Protein AF-A0A523D9T9-F1 (afdb_monomer_lite)

Structure (mmCIF, N/CA/C/O backbone):
data_AF-A0A523D9T9-F1
#
_entry.id   AF-A0A523D9T9-F1
#
loop_
_atom_site.group_PDB
_atom_site.id
_atom_site.type_symbol
_atom_site.label_atom_id
_atom_site.label_alt_id
_atom_site.label_comp_id
_atom_site.label_asym_id
_atom_site.label_entity_id
_atom_site.label_seq_id
_atom_site.pdbx_PDB_ins_code
_atom_site.Cartn_x
_atom_site.Cartn_y
_atom_site.Cartn_z
_atom_site.occupancy
_atom_site.B_iso_or_equiv
_atom_site.auth_seq_id
_atom_site.auth_comp_id
_atom_site.auth_asym_id
_atom_site.auth_atom_id
_atom_site.pdbx_PDB_model_num
ATOM 1 N N . MET A 1 1 ? -9.812 3.035 17.561 1.00 81.12 1 MET A N 1
ATOM 2 C CA . MET A 1 1 ? -9.372 3.618 16.281 1.00 81.12 1 MET A CA 1
ATOM 3 C C . MET A 1 1 ? -10.204 3.108 15.106 1.00 81.12 1 MET A C 1
ATOM 5 O O . MET A 1 1 ? -11.029 3.858 14.642 1.00 81.12 1 MET A O 1
ATOM 9 N N . LEU A 1 2 ? -10.137 1.841 14.673 1.00 86.38 2 LEU A N 1
ATOM 10 C CA . LEU A 1 2 ? -10.954 1.393 13.517 1.00 86.38 2 LEU A CA 1
ATOM 11 C C . LEU A 1 2 ? -12.471 1.586 13.688 1.00 86.38 2 LEU A C 1
ATOM 13 O O . LEU A 1 2 ? -13.179 1.819 12.720 1.00 86.38 2 LEU A O 1
ATOM 17 N N . ARG A 1 3 ? -12.978 1.531 14.923 1.00 83.94 3 ARG A N 1
ATOM 18 C CA . ARG A 1 3 ? -14.398 1.766 15.223 1.00 83.94 3 ARG A CA 1
ATOM 19 C C . ARG A 1 3 ? -14.848 3.230 15.094 1.00 83.94 3 ARG A C 1
ATOM 21 O O . ARG A 1 3 ? -16.048 3.445 15.108 1.00 83.94 3 ARG A O 1
ATOM 28 N N . SER A 1 4 ? -13.935 4.204 15.002 1.00 86.69 4 SER A N 1
ATOM 29 C CA . SER A 1 4 ? -14.295 5.616 14.771 1.00 86.69 4 SER A CA 1
ATOM 30 C C . SER A 1 4 ? -14.449 5.966 13.288 1.00 86.69 4 SER A C 1
ATOM 32 O O . SER A 1 4 ? -14.794 7.098 12.977 1.00 86.69 4 SER A O 1
ATOM 34 N N . LEU A 1 5 ? -14.194 5.017 12.381 1.00 90.56 5 LEU A N 1
ATOM 35 C CA . LEU A 1 5 ? -14.394 5.198 10.944 1.00 90.56 5 LEU A CA 1
ATOM 36 C C . LEU A 1 5 ? -15.847 4.953 10.527 1.00 90.56 5 LEU A C 1
ATOM 38 O O . LEU A 1 5 ? -16.597 4.256 11.208 1.00 90.56 5 LEU A O 1
ATOM 42 N N . GLU A 1 6 ? -16.200 5.478 9.358 1.00 89.19 6 GLU A N 1
ATOM 43 C CA . GLU A 1 6 ? -17.511 5.294 8.739 1.00 89.19 6 GLU A CA 1
ATOM 44 C C . GLU A 1 6 ? -17.637 3.907 8.093 1.00 89.19 6 GLU A C 1
ATOM 46 O O . GLU A 1 6 ? -16.950 3.582 7.121 1.00 89.19 6 GLU A O 1
ATOM 51 N N . TRP A 1 7 ? -18.552 3.085 8.617 1.00 91.38 7 TRP A N 1
ATOM 52 C CA . TRP A 1 7 ? -18.752 1.699 8.170 1.00 91.38 7 TRP A CA 1
ATOM 53 C C . TRP A 1 7 ? -20.068 1.447 7.439 1.00 91.38 7 TRP A C 1
ATOM 55 O O . TRP A 1 7 ? -20.183 0.418 6.774 1.00 91.38 7 TRP A O 1
ATOM 65 N N . GLY A 1 8 ? -21.030 2.376 7.483 1.00 89.00 8 GLY A N 1
ATOM 66 C CA . GLY A 1 8 ? -22.374 2.156 6.928 1.00 89.00 8 GLY A CA 1
ATOM 67 C C . GLY A 1 8 ? -22.357 1.749 5.451 1.00 89.00 8 GLY A C 1
ATOM 68 O O . GLY A 1 8 ? -23.129 0.902 5.009 1.00 89.00 8 GLY A O 1
ATOM 69 N N . GLY A 1 9 ? -21.393 2.267 4.690 1.00 87.69 9 GLY A 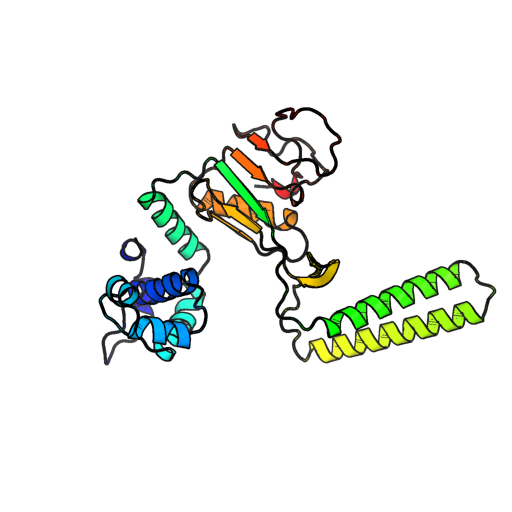N 1
ATOM 70 C CA . GLY A 1 9 ? -21.186 1.868 3.307 1.00 87.69 9 GLY A CA 1
ATOM 71 C C . GLY A 1 9 ? -20.734 0.413 3.110 1.00 87.69 9 GLY A C 1
ATOM 72 O O . GLY A 1 9 ? -21.156 -0.241 2.156 1.00 87.69 9 GLY A O 1
ATOM 73 N N . PHE A 1 10 ? -19.881 -0.098 3.998 1.00 90.62 10 PHE A N 1
ATOM 74 C CA . PHE A 1 10 ? -19.456 -1.498 3.987 1.00 90.62 10 PHE A CA 1
ATOM 75 C C . PHE A 1 10 ? -20.620 -2.403 4.397 1.00 90.62 10 PHE A C 1
ATOM 77 O O . PHE A 1 10 ? -20.904 -3.391 3.724 1.00 90.62 10 PHE A O 1
ATOM 84 N N . GLU A 1 11 ? -21.338 -2.025 5.451 1.00 89.88 11 GLU A N 1
ATOM 85 C CA . GLU A 1 11 ? -22.473 -2.785 5.977 1.00 89.88 11 GLU A CA 1
ATOM 86 C C . GLU A 1 11 ? -23.626 -2.891 4.974 1.00 89.88 11 GLU A C 1
ATOM 88 O O . GLU A 1 11 ? -24.226 -3.957 4.853 1.00 89.88 11 GLU A O 1
ATOM 93 N N . ALA A 1 12 ? -23.879 -1.843 4.183 1.00 87.81 12 ALA A N 1
ATOM 94 C CA . ALA A 1 12 ? -24.922 -1.835 3.156 1.00 87.81 12 ALA A CA 1
ATOM 95 C C . ALA A 1 12 ? -24.749 -2.917 2.073 1.00 87.81 12 ALA A C 1
ATOM 97 O O . ALA A 1 12 ? -25.717 -3.279 1.405 1.00 87.81 12 ALA A O 1
ATOM 98 N N . ARG A 1 13 ? -23.532 -3.446 1.876 1.00 84.88 13 ARG A N 1
ATOM 99 C CA . ARG A 1 13 ? -23.286 -4.530 0.910 1.00 84.88 13 ARG A CA 1
ATOM 100 C C . ARG A 1 13 ? -23.629 -5.909 1.475 1.00 84.88 13 ARG A C 1
ATOM 102 O O . ARG A 1 13 ? -23.781 -6.867 0.714 1.00 84.88 13 ARG A O 1
ATOM 109 N N . TYR A 1 14 ? -23.762 -6.039 2.792 1.00 85.44 14 TYR A N 1
ATOM 110 C CA . TYR A 1 14 ? -24.190 -7.298 3.377 1.00 85.44 14 TYR A CA 1
ATOM 111 C C . TYR A 1 14 ? -25.654 -7.559 3.044 1.00 85.44 14 TYR A C 1
ATOM 113 O O . TYR A 1 14 ? -26.546 -6.770 3.345 1.00 85.44 14 TYR A O 1
ATOM 121 N N . ARG A 1 15 ? -25.903 -8.702 2.399 1.00 71.94 15 ARG A N 1
ATOM 122 C CA . ARG A 1 15 ? -27.265 -9.164 2.136 1.00 71.94 15 ARG A CA 1
ATOM 123 C C . ARG A 1 15 ? -27.935 -9.542 3.454 1.00 71.94 15 ARG A C 1
ATOM 125 O O . ARG A 1 15 ? -27.304 -10.125 4.335 1.00 71.94 15 ARG A O 1
ATOM 132 N N . GLY A 1 16 ? -29.224 -9.241 3.563 1.00 71.81 16 GLY A N 1
ATOM 133 C CA . GLY A 1 16 ? -30.053 -9.749 4.652 1.00 71.81 16 GLY A CA 1
ATOM 134 C C . GLY A 1 16 ? -30.280 -11.262 4.544 1.00 71.81 16 GLY A C 1
ATOM 135 O O . GLY A 1 16 ? -30.282 -11.822 3.448 1.00 71.81 16 GLY A O 1
ATOM 136 N N . GLY A 1 17 ? -30.513 -11.903 5.693 1.00 70.06 17 GLY A N 1
ATOM 137 C CA . GLY A 1 17 ? -30.847 -13.327 5.808 1.00 70.06 17 GLY A CA 1
ATOM 138 C C . GLY A 1 17 ? -29.677 -14.215 6.253 1.00 70.06 17 GLY A C 1
ATOM 139 O O . GLY A 1 17 ? -28.533 -14.023 5.855 1.00 70.06 17 GLY A O 1
ATOM 140 N N . GLY A 1 18 ? -29.971 -15.214 7.091 1.00 78.75 18 GLY A N 1
ATOM 141 C CA . GLY A 1 18 ? -28.984 -16.175 7.595 1.00 78.75 18 GLY A CA 1
ATOM 142 C C . GLY A 1 18 ? -28.166 -15.682 8.797 1.00 78.75 18 GLY A C 1
ATOM 143 O O . GLY A 1 18 ? -28.651 -14.928 9.643 1.00 78.75 18 GLY A O 1
ATOM 144 N N . ARG A 1 19 ? -26.923 -16.169 8.916 1.00 76.81 19 ARG A N 1
ATOM 145 C CA . ARG A 1 19 ? -26.013 -15.829 10.023 1.00 76.81 19 ARG A CA 1
ATOM 146 C C . ARG A 1 19 ? -25.582 -14.366 9.916 1.00 76.81 19 ARG A C 1
ATOM 148 O O . ARG A 1 19 ? -25.194 -13.923 8.840 1.00 76.81 19 ARG A O 1
ATOM 155 N N . ARG A 1 20 ? -25.592 -13.647 11.046 1.00 83.25 20 ARG A N 1
ATOM 156 C CA . ARG A 1 20 ? -25.136 -12.250 11.104 1.00 83.25 20 ARG A CA 1
ATOM 157 C C . ARG A 1 20 ? -23.719 -12.119 10.518 1.00 83.25 20 ARG A C 1
ATOM 159 O O . ARG A 1 20 ? -22.848 -12.900 10.919 1.00 83.25 20 ARG A O 1
ATOM 166 N N . PRO A 1 21 ? -23.489 -11.166 9.598 1.00 87.44 21 PRO A N 1
ATOM 167 C CA . PRO A 1 21 ? -22.168 -10.930 9.032 1.00 87.44 21 PRO A CA 1
ATOM 168 C C . PRO A 1 21 ? -21.205 -10.417 10.108 1.00 87.44 21 PRO A C 1
ATOM 170 O O . PRO A 1 21 ? -21.618 -9.841 11.117 1.00 87.44 21 PRO A O 1
ATOM 173 N N . TYR A 1 22 ? -19.907 -10.631 9.895 1.00 92.12 22 TYR A N 1
ATOM 174 C CA . TYR A 1 22 ? -18.886 -10.033 10.750 1.00 92.12 22 TYR A CA 1
ATOM 175 C C . TYR A 1 22 ? -18.822 -8.525 10.525 1.00 92.12 22 TYR A C 1
ATOM 177 O O . TYR A 1 22 ? -19.005 -8.046 9.409 1.00 92.12 22 TYR A O 1
ATOM 185 N N . HIS A 1 23 ? -18.514 -7.782 11.585 1.00 92.44 23 HIS A N 1
ATOM 186 C CA . HIS A 1 23 ? -18.361 -6.339 11.481 1.00 92.44 23 HIS A CA 1
ATOM 187 C C . HIS A 1 23 ? -17.129 -5.992 10.613 1.00 92.44 23 HIS A C 1
ATOM 189 O O . HIS A 1 23 ? -16.041 -6.514 10.894 1.00 92.44 23 HIS A O 1
ATOM 195 N N . PRO A 1 24 ? -17.238 -5.079 9.626 1.00 94.00 24 PRO A N 1
ATOM 196 C CA . PRO A 1 24 ? -16.142 -4.729 8.718 1.00 94.00 24 PRO A CA 1
ATOM 197 C C . PRO A 1 24 ? -14.854 -4.298 9.432 1.00 94.00 24 PRO A C 1
ATOM 199 O O . PRO A 1 24 ? -13.769 -4.749 9.078 1.00 94.00 24 PRO A O 1
ATOM 202 N N . ALA A 1 25 ? -14.972 -3.509 10.508 1.00 94.50 25 ALA A N 1
ATOM 203 C CA . ALA A 1 25 ? -13.834 -3.110 11.346 1.00 94.50 25 ALA A CA 1
ATOM 204 C C . ALA A 1 25 ? -13.021 -4.285 11.912 1.00 94.50 25 ALA A C 1
ATOM 206 O O . ALA A 1 25 ? -11.802 -4.178 12.025 1.00 94.50 25 ALA A O 1
ATOM 207 N N . ALA A 1 26 ? -13.673 -5.394 12.276 1.00 94.81 26 ALA A N 1
ATOM 208 C CA . ALA A 1 26 ? -12.980 -6.560 12.817 1.00 94.81 26 ALA A CA 1
ATOM 209 C C . ALA A 1 26 ? -12.220 -7.306 11.712 1.00 94.81 26 ALA A C 1
ATOM 211 O O . ALA A 1 26 ? -11.062 -7.671 11.903 1.00 94.81 26 ALA A O 1
ATOM 212 N N . LEU A 1 27 ? -12.845 -7.478 10.541 1.00 95.50 27 LEU A N 1
ATOM 213 C CA . LEU A 1 27 ? -12.204 -8.109 9.385 1.00 95.50 27 LEU A CA 1
ATOM 214 C C . LEU A 1 27 ? -11.041 -7.267 8.858 1.00 95.50 27 LEU A C 1
ATOM 216 O O . LEU A 1 27 ? -9.944 -7.794 8.692 1.00 95.50 27 LEU A O 1
ATOM 220 N N . LEU A 1 28 ? -11.239 -5.961 8.664 1.00 95.62 28 LEU A N 1
ATOM 221 C CA . LEU A 1 28 ? -10.162 -5.075 8.229 1.00 95.62 28 LEU A CA 1
ATOM 222 C C . LEU A 1 28 ? -9.038 -5.011 9.268 1.00 95.62 28 LEU A C 1
ATOM 224 O O . LEU A 1 28 ? -7.871 -5.069 8.898 1.00 95.62 28 LEU A O 1
ATOM 228 N N . GLY A 1 29 ? -9.373 -4.945 10.560 1.00 95.88 29 GLY A N 1
ATOM 229 C CA . GLY A 1 29 ? -8.380 -4.955 11.631 1.00 95.88 29 GLY A CA 1
ATOM 230 C C . GLY A 1 29 ? -7.494 -6.195 11.589 1.00 95.88 29 GLY A C 1
ATOM 231 O O . GLY A 1 29 ? -6.275 -6.066 11.639 1.00 95.88 29 GLY A O 1
ATOM 232 N N . LEU A 1 30 ? -8.087 -7.379 11.414 1.00 96.69 30 LEU A N 1
ATOM 233 C CA . LEU A 1 30 ? -7.339 -8.624 11.245 1.00 96.69 30 LEU A CA 1
ATOM 234 C C . LEU A 1 30 ? -6.392 -8.573 10.038 1.00 96.69 30 LEU A C 1
ATOM 236 O O . LEU A 1 30 ? -5.245 -9.002 10.144 1.00 96.69 30 LEU A O 1
ATOM 240 N N . ILE A 1 31 ? -6.868 -8.064 8.899 1.00 96.62 31 ILE A N 1
ATOM 241 C CA . ILE A 1 31 ? -6.088 -7.976 7.658 1.00 96.62 31 ILE A CA 1
ATOM 242 C C . ILE A 1 31 ? -4.898 -7.031 7.844 1.00 96.62 31 ILE A C 1
ATOM 244 O O . ILE A 1 31 ? -3.766 -7.420 7.569 1.00 96.62 31 ILE A O 1
ATOM 248 N N . LEU A 1 32 ? -5.139 -5.824 8.362 1.00 95.38 32 LEU A N 1
ATOM 249 C CA . LEU A 1 32 ? -4.092 -4.833 8.615 1.00 95.38 32 LEU A CA 1
ATOM 250 C C . LEU A 1 32 ? -3.060 -5.355 9.615 1.00 95.38 32 LEU A C 1
ATOM 252 O O . LEU A 1 32 ? -1.863 -5.292 9.347 1.00 95.38 32 LEU A O 1
ATOM 256 N N . PHE A 1 33 ? -3.516 -5.937 10.726 1.00 95.88 33 PHE A N 1
ATOM 257 C CA . PHE A 1 33 ? -2.626 -6.533 11.719 1.00 95.88 33 PHE A CA 1
ATOM 258 C C . PHE A 1 33 ? -1.793 -7.674 11.126 1.00 95.88 33 PHE A C 1
ATOM 260 O O . PHE A 1 33 ? -0.597 -7.774 11.381 1.00 95.88 33 PHE A O 1
ATOM 267 N N . GLY A 1 34 ? -2.399 -8.504 10.277 1.00 96.81 34 GLY A N 1
ATOM 268 C CA . GLY A 1 34 ? -1.687 -9.570 9.587 1.00 96.81 34 GLY A CA 1
ATOM 269 C C . GLY A 1 34 ? -0.599 -9.042 8.662 1.00 96.81 34 GLY A C 1
ATOM 270 O O . GLY A 1 34 ? 0.525 -9.530 8.728 1.00 96.81 34 GLY A O 1
ATOM 271 N N . ILE A 1 35 ? -0.898 -8.010 7.871 1.00 95.06 35 ILE A N 1
ATOM 272 C CA . ILE A 1 35 ? 0.079 -7.365 6.984 1.00 95.06 35 ILE A CA 1
ATOM 273 C C . ILE A 1 35 ? 1.240 -6.772 7.792 1.00 95.06 35 ILE A C 1
ATOM 275 O O . ILE A 1 35 ? 2.394 -6.996 7.432 1.00 95.06 35 ILE A O 1
ATOM 279 N N . MET A 1 36 ? 0.955 -6.089 8.907 1.00 93.75 36 MET A N 1
ATOM 280 C CA . MET A 1 36 ? 1.985 -5.557 9.813 1.00 93.75 36 MET A CA 1
ATOM 281 C C . MET A 1 36 ? 2.894 -6.658 10.381 1.00 93.75 36 MET A C 1
ATOM 283 O O . MET A 1 36 ? 4.077 -6.433 10.607 1.00 93.75 36 MET A O 1
ATOM 287 N N . GLU A 1 37 ? 2.358 -7.863 10.565 1.00 95.50 37 GLU A N 1
ATOM 288 C CA . GLU A 1 37 ? 3.091 -9.048 11.020 1.00 95.50 37 GLU A CA 1
ATOM 289 C C . GLU A 1 37 ? 3.716 -9.862 9.865 1.00 95.50 37 GLU A C 1
ATOM 291 O O . GLU A 1 37 ? 4.122 -11.010 10.065 1.00 95.50 37 GLU A O 1
ATOM 296 N N . GLY A 1 38 ? 3.742 -9.323 8.641 1.00 94.94 38 GLY A N 1
ATOM 297 C CA . GLY A 1 38 ? 4.304 -9.984 7.457 1.00 94.94 38 GLY A CA 1
ATOM 298 C C . GLY A 1 38 ? 3.452 -11.129 6.892 1.00 94.94 38 GLY A C 1
ATOM 299 O O . GLY A 1 38 ? 3.938 -11.939 6.101 1.00 94.94 38 GLY A O 1
ATOM 300 N N . LYS A 1 39 ? 2.179 -11.232 7.287 1.00 95.31 39 LYS A N 1
ATOM 301 C CA . LYS A 1 39 ? 1.228 -12.254 6.826 1.00 95.31 39 LYS A CA 1
ATOM 302 C C . LYS A 1 39 ? 0.312 -11.667 5.755 1.00 95.31 39 LYS A C 1
ATOM 304 O O . LYS A 1 39 ? -0.660 -10.984 6.064 1.00 95.31 39 LYS A O 1
ATOM 309 N N . SER A 1 40 ? 0.600 -11.966 4.492 1.00 89.50 40 SER A N 1
ATOM 310 C CA . SER A 1 40 ? -0.140 -11.425 3.343 1.00 89.50 40 SER A CA 1
ATOM 311 C C . SER A 1 40 ? -1.106 -12.419 2.692 1.00 89.50 40 SER A C 1
ATOM 313 O O . SER A 1 40 ? -2.033 -12.004 1.999 1.00 89.50 40 SER A O 1
ATOM 315 N N . SER A 1 41 ? -0.947 -13.731 2.908 1.00 95.44 41 SER A N 1
ATOM 316 C CA . SER A 1 41 ? -1.867 -14.717 2.323 1.00 95.44 41 SER A CA 1
ATOM 317 C C . SER A 1 41 ? -3.125 -14.921 3.172 1.00 95.44 41 SER A C 1
ATOM 319 O O . SER A 1 41 ? -3.072 -14.982 4.402 1.00 95.44 41 SER A O 1
ATOM 321 N N . LEU A 1 42 ? -4.266 -15.145 2.514 1.00 97.06 42 LEU A N 1
ATOM 322 C CA . LEU A 1 42 ? -5.545 -15.388 3.197 1.00 97.06 42 LEU A CA 1
ATOM 323 C C . LEU A 1 42 ? -5.493 -16.587 4.157 1.00 97.06 42 LEU A C 1
ATOM 325 O O . LEU A 1 42 ? -6.112 -16.561 5.217 1.00 97.06 42 LEU A O 1
ATOM 329 N N . ARG A 1 43 ? -4.722 -17.631 3.822 1.00 97.31 43 ARG A N 1
ATOM 330 C CA . ARG A 1 43 ? -4.534 -18.804 4.694 1.00 97.31 43 ARG A CA 1
ATOM 331 C C . ARG A 1 43 ? -3.669 -18.494 5.916 1.00 97.31 43 ARG A C 1
ATOM 333 O O . ARG A 1 43 ? -3.927 -19.033 6.994 1.00 97.31 43 ARG A O 1
ATOM 340 N N . GLN A 1 44 ? -2.664 -17.626 5.777 1.00 97.50 44 GLN A N 1
ATOM 341 C CA . GLN A 1 44 ? -1.907 -17.137 6.931 1.00 97.50 44 GLN A CA 1
ATOM 342 C C . GLN A 1 44 ? -2.796 -16.283 7.838 1.00 97.50 44 GLN A C 1
ATOM 344 O O . GLN A 1 44 ? -2.739 -16.460 9.052 1.00 97.50 44 GLN A O 1
ATOM 349 N N . LEU A 1 45 ? -3.651 -15.424 7.270 1.00 97.69 45 LEU A N 1
ATOM 350 C CA . LEU A 1 45 ? -4.612 -14.628 8.040 1.00 97.69 45 LEU A CA 1
ATOM 351 C C . LEU A 1 45 ? -5.632 -15.506 8.776 1.00 97.69 45 LEU A C 1
ATOM 353 O O . LEU A 1 45 ? -5.878 -15.278 9.955 1.00 97.69 45 LEU A O 1
ATOM 357 N N . GLU A 1 46 ? -6.163 -16.552 8.137 1.00 97.88 46 GLU A N 1
ATOM 358 C CA . GLU A 1 46 ? -7.020 -17.542 8.806 1.00 97.88 46 GLU A CA 1
ATOM 359 C C . GLU A 1 46 ? -6.283 -18.245 9.954 1.00 97.88 46 GLU A C 1
ATOM 361 O O . GLU A 1 46 ? -6.813 -18.389 11.055 1.00 97.88 46 GLU A O 1
ATOM 366 N N . THR A 1 47 ? -5.045 -18.683 9.714 1.00 97.62 47 THR A N 1
ATOM 367 C CA . THR A 1 47 ? -4.235 -19.334 10.753 1.00 97.62 47 THR A CA 1
ATOM 368 C C . THR A 1 47 ? -4.016 -18.392 11.933 1.00 97.62 47 THR A C 1
ATOM 370 O O . THR A 1 47 ? -4.144 -18.809 13.083 1.00 97.62 47 THR A O 1
ATOM 373 N N . MET A 1 48 ? -3.736 -17.119 11.651 1.00 96.62 48 MET A N 1
ATOM 374 C CA . MET A 1 48 ? -3.574 -16.075 12.655 1.00 96.62 48 MET A CA 1
ATOM 375 C C . MET A 1 48 ? -4.880 -15.838 13.425 1.00 96.62 48 MET A C 1
ATOM 377 O O . MET A 1 48 ? -4.868 -15.860 14.649 1.00 96.62 48 MET A O 1
ATOM 381 N N . ALA A 1 49 ? -6.021 -15.743 12.741 1.00 97.00 49 ALA A N 1
ATOM 382 C CA . ALA A 1 49 ? -7.329 -15.621 13.379 1.00 97.00 49 ALA A CA 1
ATOM 383 C C . ALA A 1 49 ? -7.653 -16.806 14.301 1.00 97.00 49 ALA A C 1
ATOM 385 O O . ALA A 1 49 ? -8.289 -16.630 15.333 1.00 97.00 49 ALA A O 1
ATOM 386 N N . ARG A 1 50 ? -7.213 -18.021 13.954 1.00 96.88 50 ARG A N 1
ATOM 387 C CA . ARG A 1 50 ? -7.477 -19.234 14.743 1.00 96.88 50 ARG A CA 1
ATOM 388 C C . ARG A 1 50 ? -6.504 -19.466 15.894 1.00 96.88 50 ARG A C 1
ATOM 390 O O . ARG A 1 50 ? -6.872 -20.194 16.806 1.00 96.88 50 ARG A O 1
ATOM 397 N N . LYS A 1 51 ? -5.276 -18.948 15.829 1.00 96.44 51 LYS A N 1
ATOM 398 C CA . LYS A 1 51 ? -4.195 -19.332 16.758 1.00 96.44 51 LYS A CA 1
ATOM 399 C C . LYS A 1 51 ? -3.574 -18.169 17.528 1.00 96.44 51 LYS A C 1
ATOM 401 O O . LYS A 1 51 ? -2.938 -18.411 18.547 1.00 96.44 51 LYS A O 1
ATOM 406 N N . ASP A 1 52 ? -3.708 -16.936 17.049 1.00 96.38 52 ASP A N 1
ATOM 407 C CA . ASP A 1 52 ? -3.052 -15.776 17.650 1.00 96.38 52 ASP A CA 1
ATOM 408 C C . ASP A 1 52 ? -3.988 -15.071 18.642 1.00 96.38 52 ASP A C 1
ATOM 410 O O . ASP A 1 52 ? -5.010 -14.493 18.262 1.00 96.38 52 ASP A O 1
ATOM 414 N N . VAL A 1 53 ? -3.606 -15.066 19.921 1.00 96.12 53 VAL A N 1
ATOM 415 C CA . VAL A 1 53 ? -4.366 -14.410 20.997 1.00 96.12 53 VAL A CA 1
ATOM 416 C C . VAL A 1 53 ? -4.546 -12.905 20.761 1.00 96.12 53 VAL A C 1
ATOM 418 O O . VAL A 1 53 ? -5.587 -12.343 21.104 1.00 96.12 53 VAL A O 1
ATOM 421 N N . ARG A 1 54 ? -3.577 -12.246 20.109 1.00 96.12 54 ARG A N 1
ATOM 422 C CA . ARG A 1 54 ? -3.652 -10.817 19.769 1.00 96.12 54 ARG A CA 1
ATOM 423 C C . ARG A 1 54 ? -4.754 -10.577 18.743 1.00 96.12 54 ARG A C 1
ATOM 425 O O . ARG A 1 54 ? -5.493 -9.601 18.845 1.00 96.12 54 ARG A O 1
ATOM 432 N N . SER A 1 55 ? -4.919 -11.511 17.803 1.00 95.31 55 SER A N 1
ATOM 433 C CA . SER A 1 55 ? -6.006 -11.463 16.819 1.00 95.31 55 SER A CA 1
ATOM 434 C C . SER A 1 55 ? -7.369 -11.670 17.467 1.00 95.31 55 SER A C 1
ATOM 436 O O . SER A 1 55 ? -8.322 -10.985 17.098 1.00 95.31 55 SER A O 1
ATOM 438 N N . TRP A 1 56 ? -7.485 -12.548 18.466 1.00 95.75 56 TRP A N 1
ATOM 439 C CA . TRP A 1 56 ? -8.735 -12.695 19.216 1.00 95.75 56 TRP A CA 1
ATOM 440 C C . TRP A 1 56 ? -9.102 -11.416 19.954 1.00 95.75 56 TRP A C 1
ATOM 442 O O . TRP A 1 56 ? -10.239 -10.964 19.853 1.00 95.75 56 TRP A O 1
ATOM 452 N N . TRP A 1 57 ? -8.142 -10.791 20.635 1.00 95.00 57 TRP A N 1
ATOM 453 C CA . TRP A 1 57 ? -8.388 -9.528 21.325 1.00 95.00 57 TRP A CA 1
ATOM 454 C C . TRP A 1 57 ? -8.814 -8.419 20.352 1.00 95.00 57 TRP A C 1
ATOM 456 O O . TRP A 1 57 ? -9.818 -7.744 20.577 1.00 95.00 57 TRP A O 1
ATOM 466 N N . LEU A 1 58 ? -8.112 -8.289 19.222 1.00 93.75 58 LEU A N 1
ATOM 467 C CA . LEU A 1 58 ? -8.397 -7.284 18.195 1.00 93.75 58 LEU A CA 1
ATOM 468 C C . LEU A 1 58 ? -9.791 -7.444 17.575 1.00 93.75 58 LEU A C 1
ATOM 470 O O . LEU A 1 58 ? -10.498 -6.464 17.337 1.00 93.75 58 LEU A O 1
ATOM 474 N N . THR A 1 59 ? -10.175 -8.684 17.285 1.00 94.19 59 THR A N 1
ATOM 475 C CA . THR A 1 59 ? -11.393 -8.992 16.529 1.00 94.19 59 THR A CA 1
ATOM 476 C C . THR A 1 59 ? -12.606 -9.278 17.419 1.00 94.19 59 THR A C 1
ATOM 478 O O . THR A 1 59 ? -13.717 -9.418 16.913 1.00 94.19 59 THR A O 1
ATOM 481 N N . GLY A 1 60 ? -12.427 -9.343 18.742 1.00 92.81 60 GLY A N 1
ATOM 482 C CA . GLY A 1 60 ? -13.479 -9.753 19.676 1.00 92.81 60 GLY A CA 1
ATOM 483 C C . GLY A 1 60 ? -13.763 -11.258 19.640 1.00 92.81 60 GLY A C 1
ATOM 484 O O . GLY A 1 60 ? -14.898 -11.676 19.849 1.00 92.81 60 GLY A O 1
ATOM 485 N N . GLY A 1 61 ? -12.747 -12.068 19.335 1.00 93.75 61 GLY A N 1
ATOM 486 C CA . GLY A 1 61 ? -12.802 -13.531 19.358 1.00 93.75 61 GLY A CA 1
ATOM 487 C C . GLY A 1 61 ? -13.379 -14.181 18.100 1.00 93.75 61 GLY A C 1
ATOM 488 O O . GLY A 1 61 ? -13.584 -15.395 18.088 1.00 93.75 61 GLY A O 1
ATOM 489 N N . ILE A 1 62 ? -13.646 -13.417 17.034 1.00 94.19 62 ILE A N 1
ATOM 490 C CA . ILE A 1 62 ? -14.080 -14.017 15.768 1.00 94.19 62 ILE A CA 1
ATOM 491 C C . ILE A 1 62 ? -12.909 -14.716 15.073 1.00 94.19 62 ILE A C 1
ATOM 493 O O . ILE A 1 62 ? -11.767 -14.265 15.106 1.00 94.19 62 ILE A O 1
ATOM 497 N N . THR A 1 63 ? -13.213 -15.821 14.401 1.00 95.69 63 THR A N 1
ATOM 498 C CA . THR A 1 63 ? -12.223 -16.663 13.721 1.00 95.69 63 THR A CA 1
ATOM 499 C C . THR A 1 63 ? -12.605 -16.858 12.249 1.00 95.69 63 THR A C 1
ATOM 501 O O . THR A 1 63 ? -12.962 -17.966 11.841 1.00 95.69 63 THR A O 1
ATOM 504 N N . PRO A 1 64 ? -12.611 -15.779 11.438 1.00 95.38 64 PRO A N 1
ATOM 505 C CA . PRO A 1 64 ? -12.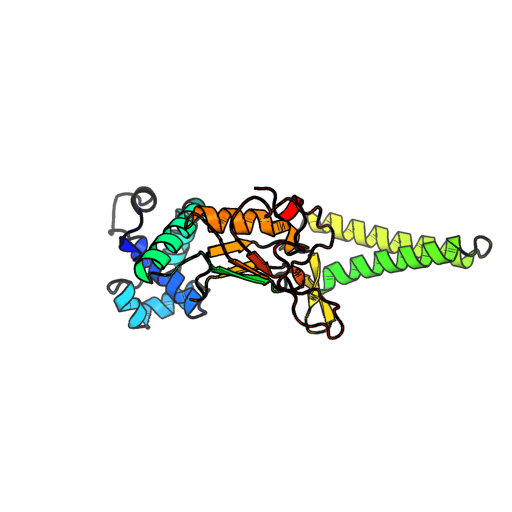969 -15.872 10.026 1.00 95.38 64 PRO A CA 1
ATOM 506 C C . PRO A 1 64 ? -12.007 -16.802 9.274 1.00 95.38 64 PRO A C 1
ATOM 508 O O . PRO A 1 64 ? -10.796 -16.790 9.501 1.00 95.38 64 PRO A O 1
ATOM 511 N N . ASP A 1 65 ? -12.554 -17.598 8.358 1.00 95.94 65 ASP A N 1
ATOM 512 C CA . ASP A 1 65 ? -11.760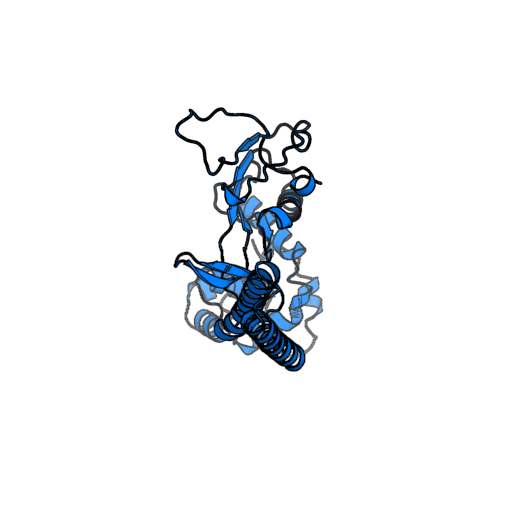 -18.421 7.447 1.00 95.94 65 ASP A CA 1
ATOM 513 C C . ASP A 1 65 ? -11.238 -17.609 6.245 1.00 95.94 65 ASP A C 1
ATOM 515 O O . ASP A 1 65 ? -11.661 -16.475 5.991 1.00 95.94 65 ASP A O 1
ATOM 519 N N . HIS A 1 66 ? -10.326 -18.198 5.467 1.00 96.62 66 HIS A N 1
ATOM 520 C CA . HIS A 1 66 ? -9.765 -17.550 4.279 1.00 96.62 66 HIS A CA 1
ATOM 521 C C . HIS A 1 66 ? -10.833 -17.150 3.242 1.00 96.62 66 HIS A C 1
ATOM 523 O O . HIS A 1 66 ? -10.641 -16.173 2.519 1.00 96.62 66 HIS A O 1
ATOM 529 N N . SER A 1 67 ? -11.953 -17.877 3.159 1.00 95.88 67 SER A N 1
ATOM 530 C CA . SER A 1 67 ? -13.037 -17.613 2.204 1.00 95.88 67 SER A CA 1
ATOM 531 C C . SER A 1 67 ? -13.891 -16.417 2.625 1.00 95.88 67 SER A C 1
ATOM 533 O O . SER A 1 67 ? -14.369 -15.663 1.780 1.00 95.88 67 SER A O 1
ATOM 535 N N . VAL A 1 68 ? -14.091 -16.210 3.924 1.00 94.44 68 VAL A N 1
ATOM 536 C CA . VAL A 1 68 ? -14.729 -15.014 4.480 1.00 94.44 68 VAL A CA 1
ATOM 537 C C . VAL A 1 68 ? -13.854 -13.790 4.241 1.00 94.44 68 VAL A C 1
ATOM 539 O O . VAL A 1 68 ? -14.354 -12.786 3.741 1.00 94.44 68 VAL A O 1
ATOM 542 N N . ILE A 1 69 ? -12.555 -13.882 4.538 1.00 96.38 69 ILE A N 1
ATOM 543 C CA . ILE A 1 69 ? -11.614 -12.769 4.338 1.00 96.38 69 ILE A CA 1
ATOM 544 C C . ILE A 1 69 ? -11.524 -12.414 2.847 1.00 96.38 69 ILE A C 1
ATOM 546 O O . ILE A 1 69 ? -11.621 -11.246 2.479 1.00 96.38 69 ILE A O 1
ATOM 550 N N . GLY A 1 70 ? -11.406 -13.421 1.975 1.00 96.00 70 GLY A N 1
ATOM 551 C CA . GLY A 1 70 ? -11.377 -13.217 0.527 1.00 96.00 70 GLY A CA 1
ATOM 552 C C . GLY A 1 70 ? -12.665 -12.589 -0.011 1.00 96.00 70 GLY A C 1
ATOM 553 O O . GLY A 1 70 ? -12.600 -11.651 -0.802 1.00 96.00 70 GLY A O 1
ATOM 554 N N . ARG A 1 71 ? -13.838 -13.046 0.453 1.00 94.12 71 ARG A N 1
ATOM 555 C CA . ARG A 1 71 ? -15.120 -12.420 0.092 1.00 94.12 71 ARG A CA 1
ATOM 556 C C . ARG A 1 71 ? -15.188 -10.973 0.551 1.00 94.12 71 ARG A C 1
ATOM 558 O O . ARG A 1 71 ? -15.533 -10.133 -0.260 1.00 94.12 71 ARG A O 1
ATOM 565 N N . PHE A 1 72 ? -14.788 -10.673 1.786 1.00 94.75 72 PHE A N 1
ATOM 566 C CA . PHE A 1 72 ? -14.743 -9.302 2.296 1.00 94.75 72 PHE A CA 1
ATOM 567 C C . PHE A 1 72 ? -13.889 -8.389 1.407 1.00 94.75 72 PHE A C 1
ATOM 569 O O . PHE A 1 72 ? -14.345 -7.326 1.002 1.00 94.75 72 PHE A O 1
ATOM 576 N N . LEU A 1 73 ? -12.676 -8.811 1.045 1.00 94.38 73 LEU A N 1
ATOM 577 C CA . LEU A 1 73 ? -11.809 -8.011 0.176 1.00 94.38 73 LEU A CA 1
ATOM 578 C C . LEU A 1 73 ? -12.425 -7.787 -1.209 1.00 94.38 73 LEU A C 1
ATOM 580 O O . LEU A 1 73 ? -12.443 -6.658 -1.686 1.00 94.38 73 LEU A O 1
ATOM 584 N N . ASN A 1 74 ? -12.980 -8.832 -1.826 1.00 93.19 74 ASN A N 1
ATOM 585 C CA . ASN A 1 74 ? -13.622 -8.721 -3.138 1.00 93.19 74 ASN A CA 1
ATOM 586 C C . ASN A 1 74 ? -14.883 -7.852 -3.089 1.00 93.19 74 ASN A C 1
ATOM 588 O O . ASN A 1 74 ? -15.135 -7.051 -3.986 1.00 93.19 74 ASN A O 1
ATOM 592 N N . ASP A 1 75 ? -15.671 -7.998 -2.027 1.00 91.75 75 ASP A N 1
ATOM 593 C CA . ASP A 1 75 ? -16.906 -7.258 -1.844 1.00 91.75 75 ASP A CA 1
ATOM 594 C C . ASP A 1 75 ? -16.658 -5.795 -1.457 1.00 91.75 75 ASP A C 1
ATOM 596 O O . ASP A 1 75 ? -17.465 -4.911 -1.713 1.00 91.75 75 ASP A O 1
ATOM 600 N N . HIS A 1 76 ? -15.522 -5.466 -0.872 1.00 93.25 76 HIS A N 1
ATOM 601 C CA . HIS A 1 76 ? -15.269 -4.091 -0.456 1.00 93.25 76 HIS A CA 1
ATOM 602 C C . HIS A 1 76 ? -14.132 -3.428 -1.225 1.00 93.25 76 HIS A C 1
ATOM 604 O O . HIS A 1 76 ? -13.765 -2.316 -0.868 1.00 93.25 76 HIS A O 1
ATOM 610 N N . ALA A 1 77 ? -13.636 -4.039 -2.305 1.00 92.25 77 ALA A N 1
ATOM 611 C CA . ALA A 1 77 ? -12.512 -3.538 -3.097 1.00 92.25 77 ALA A CA 1
ATOM 612 C C . ALA A 1 77 ? -12.662 -2.060 -3.501 1.00 92.25 77 ALA A C 1
ATOM 614 O O . ALA A 1 77 ? -11.754 -1.270 -3.275 1.00 92.25 77 ALA A O 1
ATOM 615 N N . GLU A 1 78 ? -13.831 -1.661 -4.010 1.00 91.00 78 GLU A N 1
ATOM 616 C CA . GLU A 1 78 ? -14.108 -0.269 -4.408 1.00 91.00 78 GLU A CA 1
ATOM 617 C C . GLU A 1 78 ? -14.156 0.706 -3.221 1.00 91.00 78 GLU A C 1
ATOM 619 O O . GLU A 1 78 ? -13.871 1.890 -3.374 1.00 91.00 78 GLU A O 1
ATOM 624 N N . ARG A 1 79 ? -14.520 0.220 -2.028 1.00 92.19 79 ARG A N 1
ATOM 625 C CA . ARG A 1 79 ? -14.604 1.030 -0.801 1.00 92.19 79 ARG A CA 1
ATOM 626 C C . ARG A 1 79 ? -13.297 1.084 -0.025 1.00 92.19 79 ARG A C 1
ATOM 628 O O . ARG A 1 79 ? -13.108 2.003 0.764 1.00 92.19 79 ARG A O 1
ATOM 635 N N . LEU A 1 80 ? -12.397 0.130 -0.249 1.00 92.88 80 LEU A N 1
ATOM 636 C CA . LEU A 1 80 ? -11.010 0.167 0.213 1.00 92.88 80 LEU A CA 1
ATOM 637 C C . LEU A 1 80 ? -10.198 1.124 -0.679 1.00 92.88 80 LEU A C 1
ATOM 639 O O . LEU A 1 80 ? -9.156 0.764 -1.222 1.00 92.88 80 LEU A O 1
ATOM 643 N N . SER A 1 81 ? -10.726 2.335 -0.858 1.00 92.69 81 SER A N 1
ATOM 644 C CA . SER A 1 81 ? -10.185 3.386 -1.710 1.00 92.69 81 SER A CA 1
ATOM 645 C C . SER A 1 81 ? -9.095 4.184 -0.997 1.00 92.69 81 SER A C 1
ATOM 647 O O . SER A 1 81 ? -8.942 4.123 0.226 1.00 92.69 81 SER A O 1
ATOM 649 N N . GLU A 1 82 ? -8.362 4.990 -1.765 1.00 90.88 82 GLU A N 1
ATOM 650 C CA . GLU A 1 82 ? -7.375 5.930 -1.225 1.00 90.88 82 GLU A CA 1
ATOM 651 C C . GLU A 1 82 ? -7.991 6.848 -0.157 1.00 90.88 82 GLU A C 1
ATOM 653 O O . GLU A 1 82 ? -7.429 6.990 0.923 1.00 90.88 82 GLU A O 1
ATOM 658 N N . GLU A 1 83 ? -9.192 7.382 -0.395 1.00 92.12 83 GLU A N 1
ATOM 659 C CA . GLU A 1 83 ? -9.905 8.266 0.541 1.00 92.12 83 GLU A CA 1
ATOM 660 C C . GLU A 1 83 ? -10.219 7.590 1.886 1.00 92.12 83 GLU A C 1
ATOM 662 O O . GLU A 1 83 ? -10.122 8.209 2.955 1.00 92.12 83 GLU A O 1
ATOM 667 N N . PHE A 1 84 ? -10.571 6.301 1.856 1.00 93.75 84 PHE A N 1
ATOM 668 C CA . PHE A 1 84 ? -10.806 5.527 3.071 1.00 93.75 84 PHE A CA 1
ATOM 669 C C . PHE A 1 84 ? -9.512 5.378 3.881 1.00 93.75 84 PHE A C 1
ATOM 671 O O . PHE A 1 84 ? -9.511 5.597 5.095 1.00 93.75 84 PHE A O 1
ATOM 678 N N . PHE A 1 85 ? -8.394 5.064 3.221 1.00 93.75 85 PHE A N 1
ATOM 679 C CA . PHE A 1 85 ? -7.101 4.954 3.896 1.00 93.75 85 PHE A CA 1
ATOM 680 C C . PHE A 1 85 ? -6.557 6.310 4.360 1.00 93.75 85 PHE A C 1
ATOM 682 O O . PHE A 1 85 ? -5.980 6.380 5.439 1.00 93.75 85 PHE A O 1
ATOM 689 N N . GLU A 1 86 ? -6.815 7.406 3.645 1.00 93.38 86 GLU A N 1
ATOM 690 C CA . GLU A 1 86 ? -6.527 8.758 4.142 1.00 93.38 86 GLU A CA 1
ATOM 691 C C . GLU A 1 86 ? -7.288 9.051 5.440 1.00 93.38 86 GLU A C 1
ATOM 693 O O . GLU A 1 86 ? -6.722 9.596 6.390 1.00 93.38 86 GLU A O 1
ATOM 698 N N . SER A 1 87 ? -8.562 8.659 5.506 1.00 93.44 87 SER A N 1
ATOM 699 C CA . SER A 1 87 ? -9.390 8.799 6.709 1.00 93.44 87 SER A CA 1
ATOM 700 C C . SER A 1 87 ? -8.857 7.944 7.859 1.00 93.44 87 SER A C 1
ATOM 702 O O . SER A 1 87 ? -8.767 8.418 8.992 1.00 93.44 87 SER A O 1
ATOM 704 N N . LEU A 1 88 ? -8.409 6.719 7.569 1.00 94.38 88 LEU A N 1
ATOM 705 C CA . LEU A 1 88 ? -7.719 5.873 8.538 1.00 94.38 88 LEU A CA 1
ATOM 706 C C . LEU A 1 88 ? -6.450 6.551 9.072 1.00 94.38 88 LEU A C 1
ATOM 708 O O . LEU A 1 88 ? -6.275 6.628 10.287 1.00 94.38 88 LEU A O 1
ATOM 712 N N . THR A 1 89 ? -5.590 7.078 8.199 1.00 94.00 89 THR A N 1
ATOM 713 C CA . THR A 1 89 ? -4.346 7.749 8.601 1.00 94.00 89 THR A CA 1
ATOM 714 C C . THR A 1 89 ? -4.623 8.984 9.457 1.00 94.00 89 THR A C 1
ATOM 716 O O . THR A 1 89 ? -3.929 9.203 10.447 1.00 94.00 89 THR A O 1
ATOM 719 N N . ARG A 1 90 ? -5.677 9.758 9.164 1.00 93.12 90 ARG A N 1
ATOM 720 C CA . ARG A 1 90 ? -6.116 10.864 10.038 1.00 93.12 90 ARG A CA 1
ATOM 721 C C . ARG A 1 90 ? -6.434 10.393 11.447 1.00 93.12 90 ARG A C 1
ATOM 723 O O . ARG A 1 90 ? -6.023 11.033 12.411 1.00 93.12 90 ARG A O 1
ATOM 730 N N . GLU A 1 91 ? -7.157 9.285 11.574 1.00 93.50 91 GLU A N 1
ATOM 731 C CA . GLU A 1 91 ? -7.473 8.711 12.881 1.00 93.50 91 GLU A CA 1
ATOM 732 C C . GLU A 1 91 ? -6.215 8.207 13.599 1.00 93.50 91 GLU A C 1
ATOM 734 O O . GLU A 1 91 ? -6.112 8.399 14.812 1.00 93.50 91 GLU A O 1
ATOM 739 N N . VAL A 1 92 ? -5.230 7.645 12.876 1.00 93.12 92 VAL A N 1
ATOM 740 C CA . VAL A 1 92 ? -3.922 7.290 13.463 1.00 93.12 92 VAL A CA 1
ATOM 741 C C . VAL A 1 92 ? -3.285 8.541 14.052 1.00 93.12 92 VAL A C 1
ATOM 743 O O . VAL A 1 92 ? -2.999 8.564 15.244 1.00 93.12 92 VAL A O 1
ATOM 746 N N . LEU A 1 93 ? -3.136 9.596 13.246 1.00 93.06 93 LEU A N 1
ATOM 747 C CA . LEU A 1 93 ? -2.480 10.842 13.646 1.00 93.06 93 LEU A CA 1
ATOM 748 C C . LEU A 1 93 ? -3.154 11.493 14.859 1.00 93.06 93 LEU A C 1
ATOM 750 O O . LEU A 1 93 ? -2.468 12.004 15.744 1.00 93.06 93 LEU A O 1
ATOM 754 N N . LYS A 1 94 ? -4.491 11.450 14.937 1.00 91.94 94 LYS A N 1
ATOM 755 C CA . LYS A 1 94 ? -5.244 11.944 16.101 1.00 91.94 94 LYS A CA 1
ATOM 756 C C . LYS A 1 94 ? -4.927 11.146 17.364 1.00 91.94 94 LYS A C 1
ATOM 758 O O . LYS A 1 94 ? -4.697 11.740 18.416 1.00 91.94 94 LYS A O 1
ATOM 763 N N . VAL A 1 95 ? -4.917 9.815 17.271 1.00 92.12 95 VAL A N 1
ATOM 764 C CA . VAL A 1 95 ? -4.665 8.930 18.419 1.00 92.12 95 VAL A CA 1
ATOM 765 C C . VAL A 1 95 ? -3.213 9.021 18.882 1.00 92.12 95 VAL A C 1
ATOM 767 O O . VAL A 1 95 ? -2.963 9.085 20.085 1.00 92.12 95 VAL A O 1
ATOM 770 N N . THR A 1 96 ? -2.262 9.072 17.951 1.00 91.44 96 THR A N 1
ATOM 771 C CA . THR A 1 96 ? -0.830 9.190 18.257 1.00 91.44 96 THR A CA 1
ATOM 772 C C . THR A 1 96 ? -0.411 10.620 18.592 1.00 91.44 96 THR A C 1
ATOM 774 O O . THR A 1 96 ? 0.700 10.831 19.068 1.00 91.44 96 THR A O 1
ATOM 777 N N . ARG A 1 97 ? -1.295 11.607 18.374 1.00 91.81 97 ARG A N 1
ATOM 778 C CA . ARG A 1 97 ? -1.020 13.049 18.507 1.00 91.81 97 ARG A CA 1
ATOM 779 C C . ARG A 1 97 ? 0.185 13.496 17.676 1.00 91.81 97 ARG A C 1
ATOM 781 O O . ARG A 1 97 ? 0.903 14.421 18.054 1.00 91.81 97 ARG A O 1
ATOM 788 N N . SER A 1 98 ? 0.411 12.838 16.543 1.00 90.38 98 SER A N 1
ATOM 789 C CA . SER A 1 98 ? 1.564 13.105 15.690 1.00 90.38 98 SER A CA 1
ATOM 790 C C . SER A 1 98 ? 1.280 14.247 14.720 1.00 90.38 98 SER A C 1
ATOM 792 O O . SER A 1 98 ? 0.174 14.397 14.200 1.00 90.38 98 SER A O 1
ATOM 794 N N . SER A 1 99 ? 2.308 15.044 14.438 1.00 88.12 99 SER A N 1
ATOM 795 C CA . SER A 1 99 ? 2.223 16.113 13.443 1.00 88.12 99 SER A CA 1
ATOM 796 C C . SER A 1 99 ? 2.610 15.615 12.047 1.00 88.12 99 SER A C 1
ATOM 798 O O . SER A 1 99 ? 3.285 14.598 11.896 1.00 88.12 99 SER A O 1
ATOM 800 N N . THR A 1 100 ? 2.204 16.363 11.023 1.00 86.94 100 THR A N 1
ATOM 801 C CA . THR A 1 100 ? 2.616 16.176 9.618 1.00 86.94 100 THR A CA 1
ATOM 802 C C . THR A 1 100 ? 3.355 17.406 9.088 1.00 86.94 100 THR A C 1
ATOM 804 O O . THR A 1 100 ? 3.424 17.632 7.883 1.00 86.94 100 THR A O 1
ATOM 807 N N . GLN A 1 101 ? 3.839 18.262 9.997 1.00 88.12 101 GLN A N 1
ATOM 808 C CA . GLN A 1 101 ? 4.493 19.516 9.628 1.00 88.12 101 GLN A CA 1
ATOM 809 C C . GLN A 1 101 ? 5.902 19.279 9.097 1.00 88.12 101 GLN A C 1
ATOM 811 O O . GLN A 1 101 ? 6.335 20.030 8.234 1.00 88.12 101 GLN A O 1
ATOM 816 N N . SER A 1 102 ? 6.594 18.261 9.601 1.00 90.06 102 SER A N 1
ATOM 817 C CA . SER A 1 102 ? 7.881 17.813 9.081 1.00 90.06 102 SER A CA 1
ATOM 818 C C . SER A 1 102 ? 7.699 16.426 8.498 1.00 90.06 102 SER A C 1
ATOM 820 O O . SER A 1 102 ? 7.151 15.565 9.189 1.00 90.06 102 SER A O 1
ATOM 822 N N . LEU A 1 103 ? 8.104 16.238 7.247 1.00 91.38 103 LEU A N 1
ATOM 823 C CA . LEU A 1 103 ? 8.031 14.964 6.545 1.00 91.38 103 LEU A CA 1
ATOM 824 C C . LEU A 1 103 ? 9.400 14.586 5.989 1.00 91.38 103 LEU A C 1
ATOM 826 O O . LEU A 1 103 ? 10.147 15.456 5.537 1.00 91.38 103 LEU A O 1
ATOM 830 N N . ALA A 1 104 ? 9.691 13.293 5.994 1.00 91.19 104 ALA A N 1
ATOM 831 C CA . ALA A 1 104 ? 10.790 12.704 5.254 1.00 91.19 104 ALA A CA 1
ATOM 832 C C . ALA A 1 104 ? 10.235 11.939 4.047 1.00 91.19 104 ALA A C 1
ATOM 834 O O . ALA A 1 104 ? 9.112 11.440 4.091 1.00 91.19 104 ALA A O 1
ATOM 835 N N . GLY A 1 105 ? 10.989 11.911 2.952 1.00 89.56 105 GLY A N 1
ATOM 836 C CA . GLY A 1 105 ? 10.652 11.164 1.752 1.00 89.56 105 GLY A CA 1
ATOM 837 C C . GLY A 1 105 ? 11.792 10.271 1.317 1.00 89.56 105 GLY A C 1
ATOM 838 O O . GLY A 1 105 ? 12.924 10.730 1.174 1.00 89.56 105 GLY A O 1
ATOM 839 N N . ASP A 1 106 ? 11.458 9.007 1.090 1.00 86.88 106 ASP A N 1
ATOM 840 C CA . ASP A 1 106 ? 12.384 7.991 0.610 1.00 86.88 106 ASP A CA 1
ATOM 841 C C . ASP A 1 106 ? 11.722 7.163 -0.497 1.00 86.88 106 ASP A C 1
ATOM 843 O O . ASP A 1 106 ? 10.501 6.943 -0.516 1.00 86.88 106 ASP A O 1
ATOM 847 N N . GLY A 1 107 ? 12.543 6.737 -1.447 1.00 85.12 107 GLY A N 1
ATOM 848 C CA . GLY A 1 107 ? 12.158 5.914 -2.579 1.00 85.12 107 GLY A CA 1
ATOM 849 C C . GLY A 1 107 ? 12.986 4.641 -2.587 1.00 85.12 107 GLY A C 1
ATOM 850 O O . GLY A 1 107 ? 14.198 4.665 -2.397 1.00 85.12 107 GLY A O 1
ATOM 851 N N . THR A 1 108 ? 12.354 3.498 -2.839 1.00 85.50 108 THR A N 1
ATOM 852 C CA . THR A 1 108 ? 13.098 2.241 -2.970 1.00 85.50 108 THR A CA 1
ATOM 853 C C . THR A 1 108 ? 12.732 1.515 -4.248 1.00 85.50 108 THR A C 1
ATOM 855 O O . THR A 1 108 ? 11.588 1.554 -4.686 1.00 85.50 108 THR A O 1
ATOM 858 N N . VAL A 1 109 ? 13.709 0.853 -4.869 1.00 86.00 109 VAL A N 1
ATOM 859 C CA . VAL A 1 109 ? 13.482 0.066 -6.084 1.00 86.00 109 VAL A CA 1
ATOM 860 C C . VAL A 1 109 ? 12.951 -1.304 -5.679 1.00 86.00 109 VAL A C 1
ATOM 862 O O . VAL A 1 109 ? 13.651 -2.083 -5.027 1.00 86.00 109 VAL A O 1
ATOM 865 N N . VAL A 1 110 ? 11.718 -1.607 -6.080 1.00 85.94 110 VAL A N 1
ATOM 866 C CA . VAL A 1 110 ? 11.073 -2.903 -5.845 1.00 85.94 110 VAL A CA 1
ATOM 867 C C . VAL A 1 110 ? 10.897 -3.618 -7.169 1.00 85.94 110 VAL A C 1
ATOM 869 O O . VAL A 1 110 ? 10.300 -3.089 -8.104 1.00 85.94 110 VAL A O 1
ATOM 872 N N . GLN A 1 111 ? 11.410 -4.841 -7.244 1.00 84.69 111 GLN A N 1
ATOM 873 C CA . GLN A 1 111 ? 11.300 -5.657 -8.442 1.00 84.69 111 GLN A CA 1
ATOM 874 C C . GLN A 1 111 ? 9.831 -6.001 -8.731 1.00 84.69 111 GLN A C 1
ATOM 876 O O . GLN A 1 111 ? 9.101 -6.453 -7.850 1.00 84.69 111 GLN A O 1
ATOM 881 N N . ALA A 1 112 ? 9.426 -5.835 -9.987 1.00 82.81 112 ALA A N 1
ATOM 882 C CA . ALA A 1 112 ? 8.127 -6.253 -10.490 1.00 82.81 112 ALA A CA 1
ATOM 883 C C . ALA A 1 112 ? 7.985 -7.783 -10.446 1.00 82.81 112 ALA A C 1
ATOM 885 O O . ALA A 1 112 ? 8.966 -8.520 -10.631 1.00 82.81 112 ALA A O 1
ATOM 886 N N . ALA A 1 113 ? 6.757 -8.285 -10.314 1.00 77.25 113 ALA A N 1
ATOM 887 C CA . ALA A 1 113 ? 6.443 -9.708 -10.449 1.00 77.25 113 ALA A CA 1
ATOM 888 C C . ALA A 1 113 ? 6.424 -10.126 -11.935 1.00 77.25 113 ALA A C 1
ATOM 890 O O . ALA A 1 113 ? 5.468 -10.711 -12.456 1.00 77.25 113 ALA A O 1
ATOM 891 N N . ALA A 1 114 ? 7.508 -9.812 -12.646 1.00 66.19 114 ALA A N 1
ATOM 892 C CA . ALA A 1 114 ? 7.703 -10.056 -14.064 1.00 66.19 114 ALA A CA 1
ATOM 893 C C . ALA A 1 114 ? 8.990 -10.856 -14.309 1.00 66.19 114 ALA A C 1
ATOM 895 O O . ALA A 1 114 ? 10.012 -10.711 -13.637 1.00 66.19 114 ALA A O 1
ATOM 896 N N . SER A 1 115 ? 8.958 -11.737 -15.310 1.00 60.38 115 SER A N 1
ATOM 897 C CA . SER A 1 115 ? 10.108 -12.584 -15.629 1.00 60.38 115 SER A CA 1
ATOM 898 C C . SER A 1 115 ? 11.267 -11.760 -16.214 1.00 60.38 115 SER A C 1
ATOM 900 O O . SER A 1 115 ? 11.159 -11.267 -17.341 1.00 60.38 115 SER A O 1
ATOM 902 N N . ARG A 1 116 ? 12.398 -11.708 -15.499 1.00 56.72 116 ARG A N 1
ATOM 903 C CA . ARG A 1 116 ? 13.643 -11.004 -15.882 1.00 56.72 116 ARG A CA 1
ATOM 904 C C . ARG A 1 116 ? 14.120 -11.348 -17.298 1.00 56.72 116 ARG A C 1
ATOM 906 O O . ARG A 1 116 ? 14.386 -10.473 -18.112 1.00 56.72 116 ARG A O 1
ATOM 913 N N . TYR A 1 117 ? 14.128 -12.640 -17.628 1.00 54.38 117 TYR A N 1
ATOM 914 C CA . TYR A 1 117 ? 14.658 -13.164 -18.891 1.00 54.38 117 TYR A CA 1
ATOM 915 C C . TYR A 1 117 ? 13.908 -12.719 -20.151 1.00 54.38 117 TYR A C 1
ATOM 917 O O . TYR A 1 117 ? 14.423 -12.902 -21.254 1.00 54.38 117 TYR A O 1
ATOM 925 N N . ARG A 1 118 ? 12.676 -12.205 -20.027 1.00 57.69 118 ARG A N 1
ATOM 926 C CA . ARG A 1 118 ? 11.869 -11.844 -21.201 1.00 57.69 118 ARG A CA 1
ATOM 927 C C . ARG A 1 118 ? 12.235 -10.473 -21.764 1.00 57.69 118 ARG A C 1
ATOM 929 O O . ARG A 1 118 ? 12.319 -10.373 -22.981 1.00 57.69 118 ARG A O 1
ATOM 936 N N . GLY A 1 119 ? 12.470 -9.466 -20.921 1.00 56.78 119 GLY A N 1
ATOM 937 C CA . GLY A 1 119 ? 12.814 -8.120 -21.402 1.00 56.78 119 GLY A CA 1
ATOM 938 C C . GLY A 1 119 ? 14.298 -7.936 -21.717 1.00 56.78 119 GLY A C 1
ATOM 939 O O . GLY A 1 119 ? 14.608 -7.301 -22.715 1.00 56.78 119 GLY A O 1
ATOM 940 N N . VAL A 1 120 ? 15.200 -8.626 -21.003 1.00 57.38 120 VAL A N 1
ATOM 941 C CA . VAL A 1 120 ? 16.651 -8.607 -21.302 1.00 57.38 120 VAL A CA 1
ATOM 942 C C . VAL A 1 120 ? 16.952 -9.067 -22.738 1.00 57.38 120 VAL A C 1
ATOM 944 O O . VAL A 1 120 ? 17.849 -8.542 -23.384 1.00 57.38 120 VAL A O 1
ATOM 947 N N . LYS A 1 121 ? 16.173 -10.012 -23.287 1.00 66.38 121 LYS A N 1
ATOM 948 C CA . LYS A 1 121 ? 16.329 -10.464 -24.684 1.00 66.38 121 LYS A CA 1
ATOM 949 C C . LYS A 1 121 ? 15.861 -9.440 -25.717 1.00 66.38 121 LYS A C 1
ATOM 951 O O . LYS A 1 121 ? 16.289 -9.523 -26.861 1.00 66.38 121 LYS A O 1
ATOM 956 N N . GLN A 1 122 ? 14.943 -8.550 -25.343 1.00 68.25 122 GLN A N 1
ATOM 957 C CA . GLN A 1 122 ? 14.462 -7.498 -26.231 1.00 68.25 122 GLN A CA 1
ATOM 958 C C . GLN A 1 122 ? 15.441 -6.328 -26.244 1.00 68.25 122 GLN A C 1
ATOM 960 O O . GLN A 1 122 ? 15.867 -5.925 -27.318 1.00 68.25 122 GLN A O 1
ATOM 965 N N . GLU A 1 123 ? 15.832 -5.836 -25.071 1.00 69.06 123 GLU A N 1
ATOM 966 C CA . GLU A 1 123 ? 16.757 -4.707 -24.942 1.00 69.06 123 GLU A CA 1
ATOM 967 C C . GLU A 1 123 ? 18.121 -5.024 -25.568 1.00 69.06 123 GLU A C 1
ATOM 969 O O . GLU A 1 123 ? 18.585 -4.271 -26.416 1.00 69.06 123 GLU A O 1
ATOM 974 N N . ALA A 1 124 ? 18.689 -6.206 -25.294 1.00 75.31 124 ALA A N 1
ATOM 975 C CA . ALA A 1 124 ? 19.947 -6.633 -25.913 1.00 75.31 124 ALA A CA 1
ATOM 976 C C . ALA A 1 124 ? 19.864 -6.746 -27.447 1.00 75.31 124 ALA A C 1
ATOM 978 O O . ALA A 1 124 ? 20.844 -6.486 -28.137 1.00 75.31 124 ALA A O 1
ATOM 979 N N . ALA A 1 125 ? 18.705 -7.128 -27.998 1.00 79.44 125 ALA A N 1
ATOM 980 C CA . ALA A 1 125 ? 18.513 -7.184 -29.447 1.00 79.44 125 ALA A CA 1
ATOM 981 C C . ALA A 1 125 ? 18.389 -5.778 -30.062 1.00 79.44 125 ALA A C 1
ATOM 983 O O . ALA A 1 125 ? 18.879 -5.545 -31.162 1.00 79.44 125 ALA A O 1
ATOM 984 N N . GLU A 1 126 ? 17.757 -4.837 -29.356 1.00 82.44 126 GLU A N 1
ATOM 985 C CA . GLU A 1 126 ? 17.619 -3.445 -29.799 1.00 82.44 126 GLU A CA 1
ATOM 986 C C . GLU A 1 126 ? 18.935 -2.666 -29.691 1.00 82.44 126 GLU A C 1
ATOM 988 O O . GLU A 1 126 ? 19.246 -1.868 -30.575 1.00 82.44 126 GLU A O 1
ATOM 993 N N . GLU A 1 127 ? 19.719 -2.912 -28.645 1.00 82.69 127 GLU A N 1
ATOM 994 C CA . GLU A 1 127 ? 21.033 -2.302 -28.455 1.00 82.69 127 GLU A CA 1
ATOM 995 C C . GLU A 1 127 ? 22.054 -2.839 -29.462 1.00 82.69 127 GLU A C 1
ATOM 997 O O . GLU A 1 127 ? 22.726 -2.044 -30.116 1.00 82.69 127 GLU A O 1
ATOM 1002 N N . ALA A 1 128 ? 22.075 -4.155 -29.704 1.00 82.44 128 ALA A N 1
ATOM 1003 C CA . ALA A 1 128 ? 22.887 -4.743 -30.769 1.00 82.44 128 ALA A CA 1
ATOM 1004 C C . ALA A 1 128 ? 22.522 -4.174 -32.152 1.00 82.44 128 ALA A C 1
ATOM 1006 O O . ALA A 1 128 ? 23.410 -3.853 -32.934 1.00 82.44 128 ALA A O 1
ATOM 1007 N N . ALA A 1 129 ? 21.230 -3.979 -32.446 1.00 85.00 129 ALA A N 1
ATOM 1008 C CA . ALA A 1 129 ? 20.801 -3.358 -33.700 1.00 85.00 129 ALA A CA 1
ATOM 1009 C C . ALA A 1 129 ? 21.265 -1.895 -33.823 1.00 85.00 129 ALA A C 1
ATOM 1011 O O . ALA A 1 129 ? 21.729 -1.490 -34.887 1.00 85.00 129 ALA A O 1
ATOM 1012 N N . LYS A 1 130 ? 21.192 -1.107 -32.740 1.00 86.12 130 LYS A N 1
ATOM 1013 C CA . LYS A 1 130 ? 21.711 0.273 -32.718 1.00 86.12 130 LYS A CA 1
ATOM 1014 C C . LYS A 1 130 ? 23.221 0.325 -32.922 1.00 86.12 130 LYS A C 1
ATOM 1016 O O . LYS A 1 130 ? 23.694 1.152 -33.694 1.00 86.12 130 LYS A O 1
ATOM 1021 N N . GLU A 1 131 ? 23.966 -0.538 -32.240 1.00 85.00 131 GLU A N 1
ATOM 1022 C CA . GLU A 1 131 ? 25.422 -0.586 -32.348 1.00 85.00 131 GLU A CA 1
ATOM 1023 C C . GLU A 1 131 ? 25.859 -1.013 -33.755 1.00 85.00 131 GLU A C 1
ATOM 1025 O O . GLU A 1 131 ? 26.716 -0.367 -34.357 1.00 85.00 131 GLU A O 1
ATOM 1030 N N . SER A 1 132 ? 25.238 -2.054 -34.319 1.00 79.94 132 SER A N 1
ATOM 1031 C CA . SER A 1 132 ? 25.521 -2.490 -35.688 1.00 79.94 132 SER A CA 1
ATOM 1032 C C . SER A 1 132 ? 25.166 -1.419 -36.721 1.00 79.94 132 SER A C 1
ATOM 1034 O O . SER A 1 132 ? 25.944 -1.210 -37.648 1.00 79.94 132 SER A O 1
ATOM 1036 N N . ARG A 1 133 ? 24.056 -0.690 -36.536 1.00 84.81 133 ARG A N 1
ATOM 1037 C CA . ARG A 1 133 ? 23.698 0.448 -37.394 1.00 84.81 133 ARG A CA 1
ATOM 1038 C C . ARG A 1 133 ? 24.732 1.572 -37.302 1.00 84.81 133 ARG A C 1
ATOM 1040 O O . ARG A 1 133 ? 25.214 2.021 -38.333 1.00 84.81 133 ARG A O 1
ATOM 1047 N N . GLY A 1 134 ? 25.132 1.972 -36.094 1.00 83.50 134 GLY A N 1
ATOM 1048 C CA . GLY A 1 134 ? 26.148 3.013 -35.906 1.00 83.50 134 GLY A CA 1
ATOM 1049 C C . GLY A 1 134 ? 27.504 2.648 -36.522 1.00 83.50 134 GLY A C 1
ATOM 1050 O O . GLY A 1 134 ? 28.186 3.511 -37.066 1.00 83.50 134 GLY A O 1
ATOM 1051 N N . ARG A 1 135 ? 27.881 1.361 -36.501 1.00 80.75 135 ARG A N 1
ATOM 1052 C CA . ARG A 1 135 ? 29.096 0.864 -37.170 1.00 80.75 135 ARG A CA 1
ATOM 1053 C C . ARG A 1 135 ? 28.984 0.889 -38.698 1.00 80.75 135 ARG A C 1
ATOM 1055 O O . ARG A 1 135 ? 29.956 1.247 -39.348 1.00 80.75 135 ARG A O 1
ATOM 1062 N N . ALA A 1 136 ? 27.824 0.549 -39.259 1.00 80.12 136 ALA A N 1
ATOM 1063 C CA . ALA A 1 136 ? 27.582 0.616 -40.704 1.00 80.12 136 ALA A CA 1
ATOM 1064 C C . ALA A 1 136 ? 27.467 2.062 -41.227 1.00 80.12 136 ALA A C 1
ATOM 1066 O O . ALA A 1 136 ? 27.864 2.343 -42.351 1.00 80.12 136 ALA A O 1
ATOM 1067 N N . GLU A 1 137 ? 26.959 2.993 -40.413 1.00 80.62 137 GLU A N 1
ATOM 1068 C CA . GLU A 1 137 ? 26.930 4.427 -40.738 1.00 80.62 137 GLU A CA 1
ATOM 1069 C C . GLU A 1 137 ? 28.329 5.068 -40.687 1.00 80.62 137 GLU A C 1
ATOM 1071 O O . GLU A 1 137 ? 28.597 6.014 -41.426 1.00 80.62 137 GLU A O 1
ATOM 1076 N N . ALA A 1 138 ? 29.225 4.555 -39.834 1.00 82.12 138 ALA A N 1
ATOM 1077 C CA . ALA A 1 138 ? 30.601 5.038 -39.714 1.00 82.12 138 ALA A CA 1
ATOM 1078 C C . ALA A 1 138 ? 31.513 4.598 -40.874 1.00 82.12 138 ALA A C 1
ATOM 1080 O O . ALA A 1 138 ? 32.471 5.306 -41.179 1.00 82.12 138 ALA A O 1
ATOM 1081 N N . ASP A 1 139 ? 31.221 3.463 -41.515 1.00 81.06 139 ASP A N 1
ATOM 1082 C CA . ASP A 1 139 ? 31.951 2.966 -42.686 1.00 81.06 139 ASP A CA 1
ATOM 1083 C C . ASP A 1 139 ? 30.972 2.421 -43.749 1.00 81.06 139 ASP A C 1
ATOM 1085 O O . ASP A 1 139 ? 30.642 1.229 -43.752 1.00 81.06 139 ASP A O 1
ATOM 1089 N N . PRO A 1 140 ? 30.466 3.297 -44.641 1.00 73.50 140 PRO A N 1
ATOM 1090 C CA . PRO A 1 140 ? 29.439 2.943 -45.621 1.00 73.50 140 PRO A CA 1
ATOM 1091 C C . PRO A 1 140 ? 29.929 2.032 -46.754 1.00 73.50 140 PRO A C 1
ATOM 1093 O O . PRO A 1 140 ? 29.101 1.480 -47.480 1.00 73.50 140 PRO A O 1
ATOM 1096 N N . GLU A 1 141 ? 31.246 1.907 -46.953 1.00 76.19 141 GLU A N 1
ATOM 1097 C CA . GLU A 1 141 ? 31.824 1.120 -48.052 1.00 76.19 141 GLU A CA 1
ATOM 1098 C C . GLU A 1 141 ? 32.056 -0.354 -47.673 1.00 76.19 141 GLU A C 1
ATOM 1100 O O . GLU A 1 141 ? 32.233 -1.200 -48.554 1.00 76.19 141 GLU A O 1
ATOM 1105 N N . ASP A 1 142 ? 31.990 -0.705 -46.382 1.00 82.19 142 ASP A N 1
ATOM 1106 C CA . ASP A 1 142 ? 32.088 -2.094 -45.932 1.00 82.19 142 ASP A CA 1
ATOM 1107 C C . ASP A 1 142 ? 30.732 -2.822 -46.033 1.00 82.19 142 ASP A C 1
ATOM 1109 O O . ASP A 1 142 ? 29.892 -2.811 -45.124 1.00 82.19 142 ASP A O 1
ATOM 1113 N N . GLU A 1 143 ? 30.541 -3.553 -47.138 1.00 76.88 143 GLU A N 1
ATOM 1114 C CA . GLU A 1 143 ? 29.372 -4.419 -47.350 1.00 76.88 143 GLU A CA 1
ATOM 1115 C C . GLU A 1 143 ? 29.112 -5.403 -46.194 1.00 76.88 143 GLU A C 1
ATOM 1117 O O . GLU A 1 143 ? 27.967 -5.820 -45.983 1.00 76.88 143 GLU A O 1
ATOM 1122 N N . LYS A 1 144 ? 30.139 -5.825 -45.440 1.00 78.69 144 LYS A N 1
ATOM 1123 C CA . LYS A 1 144 ? 29.945 -6.755 -44.318 1.00 78.69 144 LYS A CA 1
ATOM 1124 C C . LYS A 1 144 ? 29.271 -6.073 -43.137 1.00 78.69 144 LYS A C 1
ATOM 1126 O O . LYS A 1 144 ? 28.434 -6.712 -42.496 1.00 78.69 144 LYS A O 1
ATOM 1131 N N . LEU A 1 145 ? 29.605 -4.815 -42.851 1.00 76.69 145 LEU A N 1
ATOM 1132 C CA . LEU A 1 145 ? 28.971 -4.045 -41.779 1.00 76.69 145 LEU A CA 1
ATOM 1133 C C . LEU A 1 145 ? 27.503 -3.762 -42.110 1.00 76.69 145 LEU A C 1
ATOM 1135 O O . LEU A 1 145 ? 26.641 -3.951 -41.249 1.00 76.69 145 LEU A O 1
ATOM 1139 N N . GLY A 1 146 ? 27.201 -3.449 -43.375 1.00 75.88 146 GLY A N 1
ATOM 1140 C CA . GLY A 1 146 ? 25.824 -3.309 -43.862 1.00 75.88 146 GLY A CA 1
ATOM 1141 C C . GLY A 1 146 ? 24.982 -4.576 -43.653 1.00 75.88 146 GLY A C 1
ATOM 1142 O O . GLY A 1 146 ? 23.903 -4.517 -43.062 1.00 75.88 146 GLY A O 1
ATOM 1143 N N . ARG A 1 147 ? 25.505 -5.751 -44.037 1.00 81.25 147 ARG A N 1
ATOM 1144 C CA . ARG A 1 147 ? 24.811 -7.043 -43.832 1.00 81.25 147 ARG A CA 1
ATOM 1145 C C . ARG A 1 147 ? 24.622 -7.389 -42.352 1.00 81.25 147 ARG A C 1
ATOM 1147 O O . ARG A 1 147 ? 23.605 -7.975 -41.984 1.00 81.25 147 ARG A O 1
ATOM 1154 N N . GLN A 1 148 ? 25.584 -7.043 -41.493 1.00 79.56 148 GLN A N 1
ATOM 1155 C CA . GLN A 1 148 ? 25.471 -7.257 -40.045 1.00 79.56 148 GLN A CA 1
ATOM 1156 C C . GLN A 1 148 ? 24.391 -6.372 -39.416 1.00 79.56 148 GLN A C 1
ATOM 1158 O O . GLN A 1 148 ? 23.628 -6.857 -38.579 1.00 79.56 148 GLN A O 1
ATOM 1163 N N . ALA A 1 149 ? 24.292 -5.107 -39.832 1.00 81.31 149 ALA A N 1
ATOM 1164 C CA . ALA A 1 149 ? 23.243 -4.198 -39.379 1.00 81.31 149 ALA A CA 1
ATOM 1165 C C . ALA A 1 149 ? 21.849 -4.693 -39.785 1.00 81.31 149 ALA A C 1
ATOM 1167 O O . ALA A 1 149 ? 20.960 -4.779 -38.939 1.00 81.31 149 ALA A O 1
ATOM 1168 N N . GLU A 1 150 ? 21.680 -5.121 -41.038 1.00 82.81 150 GLU A N 1
ATOM 1169 C CA . GLU A 1 150 ? 20.415 -5.670 -41.538 1.00 82.81 150 GLU A CA 1
ATOM 1170 C C . GLU A 1 150 ? 20.002 -6.947 -40.782 1.00 82.81 150 GLU A C 1
ATOM 1172 O O . GLU A 1 150 ? 18.849 -7.110 -40.373 1.00 82.81 150 GLU A O 1
ATOM 1177 N N . GLN A 1 151 ? 20.960 -7.837 -40.503 1.00 83.06 151 GLN A N 1
ATOM 1178 C CA . GLN A 1 151 ? 20.708 -9.046 -39.721 1.00 83.06 151 GLN A CA 1
ATOM 1179 C C . GLN A 1 151 ? 20.332 -8.732 -38.263 1.00 83.06 151 GLN A C 1
ATOM 1181 O O . GLN A 1 151 ? 19.407 -9.346 -37.721 1.00 83.06 151 GLN A O 1
ATOM 1186 N N . ALA A 1 152 ? 21.019 -7.782 -37.620 1.00 82.12 152 ALA A N 1
ATOM 1187 C CA . ALA A 1 152 ? 20.721 -7.356 -36.254 1.00 82.12 152 ALA A CA 1
ATOM 1188 C C . ALA A 1 152 ? 19.338 -6.686 -36.156 1.00 82.12 152 ALA A C 1
ATOM 1190 O O . ALA A 1 152 ? 18.572 -6.981 -35.233 1.00 82.12 152 ALA A O 1
ATOM 1191 N N . GLU A 1 153 ? 18.970 -5.864 -37.142 1.00 84.12 153 GLU A N 1
ATOM 1192 C CA . GLU A 1 153 ? 17.632 -5.277 -37.254 1.00 84.12 153 GLU A CA 1
ATOM 1193 C C . GLU A 1 153 ? 16.548 -6.338 -37.458 1.00 84.12 153 GLU A C 1
ATOM 1195 O O . GLU A 1 153 ? 15.520 -6.295 -36.778 1.00 84.12 153 GLU A O 1
ATOM 1200 N N . GLY A 1 154 ? 16.793 -7.343 -38.305 1.00 84.38 154 GLY A N 1
ATOM 1201 C CA . GLY A 1 154 ? 15.876 -8.467 -38.499 1.00 84.38 154 GLY A CA 1
ATOM 1202 C C . GLY A 1 154 ? 15.636 -9.267 -37.213 1.00 84.38 154 GLY A C 1
ATOM 1203 O O . GLY A 1 154 ? 14.497 -9.623 -36.894 1.00 84.38 154 GLY A O 1
ATOM 1204 N N . VAL A 1 155 ? 16.685 -9.500 -36.416 1.00 82.50 155 VAL A N 1
ATOM 1205 C CA . VAL A 1 155 ? 16.562 -10.143 -35.096 1.00 82.50 155 VAL A CA 1
ATOM 1206 C C . VAL A 1 155 ? 15.772 -9.261 -34.126 1.00 82.50 155 VAL A C 1
ATOM 1208 O O . VAL A 1 155 ? 14.857 -9.760 -33.463 1.00 82.50 155 VAL A O 1
ATOM 1211 N N . ALA A 1 156 ? 16.062 -7.958 -34.061 1.00 84.25 156 ALA A N 1
ATOM 1212 C CA . ALA A 1 156 ? 15.327 -7.019 -33.215 1.00 84.25 156 ALA A CA 1
ATOM 1213 C C . ALA A 1 156 ? 13.838 -6.958 -33.595 1.00 84.25 156 ALA A C 1
ATOM 1215 O O . ALA A 1 156 ? 12.968 -7.017 -32.721 1.00 84.25 156 ALA A O 1
ATOM 1216 N N . GLN A 1 157 ? 13.524 -6.927 -34.892 1.00 82.12 157 GLN A N 1
ATOM 1217 C CA . GLN A 1 157 ? 12.155 -6.937 -35.399 1.00 82.12 157 GLN A CA 1
ATOM 1218 C C . GLN A 1 157 ? 11.430 -8.248 -35.067 1.00 82.12 157 GLN A C 1
ATOM 1220 O O . GLN A 1 157 ? 10.327 -8.210 -34.517 1.00 82.12 157 GLN A O 1
ATOM 1225 N N . ALA A 1 158 ? 12.059 -9.406 -35.279 1.00 82.50 158 ALA A N 1
ATOM 1226 C CA . ALA A 1 158 ? 11.477 -10.702 -34.924 1.00 82.50 158 ALA A CA 1
ATOM 1227 C C . ALA A 1 158 ? 11.213 -10.831 -33.412 1.00 82.50 158 ALA A C 1
ATOM 1229 O O . ALA A 1 158 ? 10.200 -11.400 -32.984 1.00 82.50 158 ALA A O 1
ATOM 1230 N N . VAL A 1 159 ? 12.100 -10.286 -32.573 1.00 79.75 159 VAL A N 1
ATOM 1231 C CA . VAL A 1 159 ? 11.898 -10.235 -31.119 1.00 79.75 159 VAL A CA 1
ATOM 1232 C C . VAL A 1 159 ? 10.747 -9.289 -30.764 1.00 79.75 159 VAL A C 1
ATOM 1234 O O . VAL A 1 159 ? 9.881 -9.694 -29.984 1.00 79.75 159 VAL A O 1
ATOM 1237 N N . ARG A 1 160 ? 10.661 -8.096 -31.373 1.00 77.25 160 ARG A N 1
ATOM 1238 C CA . ARG A 1 160 ? 9.536 -7.157 -31.191 1.00 77.25 160 ARG A CA 1
ATOM 1239 C C . ARG A 1 160 ? 8.202 -7.786 -31.570 1.00 77.25 160 ARG A C 1
ATOM 1241 O O . ARG A 1 160 ? 7.258 -7.719 -30.786 1.00 77.25 160 ARG A O 1
ATOM 1248 N N . GLU A 1 161 ? 8.123 -8.462 -32.711 1.00 77.44 161 GLU A N 1
ATOM 1249 C CA . GLU A 1 161 ? 6.914 -9.160 -33.162 1.00 77.44 161 GLU A CA 1
ATOM 1250 C C . GLU A 1 161 ? 6.544 -10.319 -32.230 1.00 77.44 161 GLU A C 1
ATOM 1252 O O . GLU A 1 161 ? 5.377 -10.490 -31.863 1.00 77.44 161 GLU A O 1
ATOM 1257 N N . ARG A 1 162 ? 7.531 -11.093 -31.760 1.00 73.31 162 ARG A N 1
ATOM 1258 C CA . ARG A 1 162 ? 7.309 -12.169 -30.784 1.00 73.31 162 ARG A CA 1
ATOM 1259 C C . ARG A 1 162 ? 6.809 -11.625 -29.449 1.00 73.31 162 ARG A C 1
ATOM 1261 O O . ARG A 1 162 ? 5.949 -12.259 -28.833 1.00 73.31 162 ARG A O 1
ATOM 1268 N N . VAL A 1 163 ? 7.324 -10.482 -29.001 1.00 67.50 163 VAL A N 1
ATOM 1269 C CA . VAL A 1 163 ? 6.853 -9.774 -27.805 1.00 67.50 163 VAL A CA 1
ATOM 1270 C C . VAL A 1 163 ? 5.450 -9.215 -28.034 1.00 67.50 163 VAL A C 1
ATOM 1272 O O . VAL A 1 163 ? 4.590 -9.439 -27.193 1.00 67.50 163 VAL A O 1
ATOM 1275 N N . ALA A 1 164 ? 5.161 -8.582 -29.172 1.00 65.94 164 ALA A N 1
ATOM 1276 C CA . ALA A 1 164 ? 3.843 -8.033 -29.502 1.00 65.94 164 ALA A CA 1
ATOM 1277 C C . ALA A 1 164 ? 2.761 -9.123 -29.608 1.00 65.94 164 ALA A C 1
ATOM 1279 O O . ALA A 1 164 ? 1.693 -9.010 -29.003 1.00 65.94 164 ALA A O 1
ATOM 1280 N N . ARG A 1 165 ? 3.061 -10.246 -30.275 1.00 65.25 165 ARG A N 1
ATOM 1281 C CA . ARG A 1 165 ? 2.179 -11.424 -30.334 1.00 65.25 165 ARG A CA 1
ATOM 1282 C C . ARG A 1 165 ? 1.930 -12.017 -28.949 1.00 65.25 165 ARG A C 1
ATOM 1284 O O . ARG A 1 165 ? 0.842 -12.512 -28.678 1.00 65.25 165 ARG A O 1
ATOM 1291 N N . ARG A 1 166 ? 2.924 -11.946 -28.061 1.00 55.66 166 ARG A N 1
ATOM 1292 C CA . ARG A 1 166 ? 2.820 -12.384 -26.663 1.00 55.66 166 ARG A CA 1
ATOM 1293 C C . ARG A 1 166 ? 2.247 -11.325 -25.726 1.00 55.66 166 ARG A C 1
ATOM 1295 O O . ARG A 1 166 ? 1.775 -11.711 -24.674 1.00 55.66 166 ARG A O 1
ATOM 1302 N N . LYS A 1 167 ? 2.186 -10.040 -26.082 1.00 50.16 167 LYS A N 1
ATOM 1303 C CA . LYS A 1 167 ? 1.421 -9.027 -25.330 1.00 50.16 167 LYS A CA 1
ATOM 1304 C C . LYS A 1 167 ? -0.080 -9.335 -25.354 1.00 50.16 167 LYS A C 1
ATOM 1306 O O . LYS A 1 167 ? -0.762 -9.050 -24.377 1.00 50.16 167 LYS A O 1
ATOM 1311 N N . ARG A 1 168 ? -0.577 -10.033 -26.390 1.00 44.19 168 ARG A N 1
ATOM 1312 C CA . ARG A 1 168 ? -1.913 -10.672 -26.363 1.00 44.19 168 ARG A CA 1
ATOM 1313 C C . ARG A 1 168 ? -2.036 -11.767 -25.287 1.00 44.19 168 ARG A C 1
ATOM 1315 O O . ARG A 1 168 ? -3.141 -12.106 -24.886 1.00 44.19 168 ARG A O 1
ATOM 1322 N N . GLN A 1 169 ? -0.915 -12.280 -24.783 1.00 47.12 169 GLN A N 1
ATOM 1323 C CA . GLN A 1 169 ? -0.787 -13.270 -23.714 1.00 47.12 169 GLN A CA 1
ATOM 1324 C C . GLN A 1 169 ? -0.069 -12.633 -22.500 1.00 47.12 169 GLN A C 1
ATOM 1326 O O . GLN A 1 169 ? 1.076 -12.954 -22.198 1.00 47.12 169 GLN A O 1
ATOM 1331 N N . ARG A 1 170 ? -0.755 -11.665 -21.867 1.00 43.41 170 ARG A N 1
ATOM 1332 C CA . ARG A 1 170 ? -0.434 -10.932 -20.618 1.00 43.41 170 ARG A CA 1
ATOM 1333 C C . ARG A 1 170 ? 1.037 -10.987 -20.152 1.00 43.41 170 ARG A C 1
ATOM 1335 O O . ARG A 1 170 ? 1.466 -11.939 -19.500 1.00 43.41 170 ARG A O 1
ATOM 1342 N N . SER A 1 171 ? 1.780 -9.894 -20.353 1.00 49.91 171 SER A N 1
ATOM 1343 C CA . SER A 1 171 ? 2.766 -9.485 -19.341 1.00 49.91 171 SER A CA 1
ATOM 1344 C C . SER A 1 171 ? 2.018 -9.292 -18.020 1.00 49.91 171 SER A C 1
ATOM 1346 O O . SER A 1 171 ? 0.972 -8.645 -18.026 1.00 49.91 171 SER A O 1
ATOM 1348 N N . SER A 1 172 ? 2.507 -9.867 -16.919 1.00 61.50 172 SER A N 1
ATOM 1349 C CA . SER A 1 172 ? 1.866 -9.720 -15.605 1.00 61.50 172 SER A CA 1
ATOM 1350 C C . SER A 1 172 ? 1.791 -8.254 -15.176 1.00 61.50 172 SER A C 1
ATOM 1352 O O . SER A 1 172 ? 0.780 -7.851 -14.615 1.00 61.50 172 SER A O 1
ATOM 1354 N N . GLU A 1 173 ? 2.813 -7.458 -15.507 1.00 71.06 173 GLU A N 1
ATOM 1355 C CA . GLU A 1 173 ? 2.961 -6.067 -15.062 1.00 71.06 173 GLU A CA 1
ATOM 1356 C C . GLU A 1 173 ? 3.572 -5.206 -16.192 1.00 71.06 173 GLU A C 1
ATOM 1358 O O . GLU A 1 173 ? 4.793 -5.133 -16.324 1.00 71.06 173 GLU A O 1
ATOM 1363 N N . PRO A 1 174 ? 2.748 -4.620 -17.087 1.00 66.75 174 PRO A N 1
ATOM 1364 C CA . PRO A 1 174 ? 3.221 -3.871 -18.261 1.00 66.75 174 PRO A CA 1
ATOM 1365 C C . PRO A 1 174 ? 3.779 -2.478 -17.940 1.00 66.75 174 PRO A C 1
ATOM 1367 O O . PRO A 1 174 ? 4.429 -1.882 -18.794 1.00 66.75 174 PRO A O 1
ATOM 1370 N N . GLU A 1 175 ? 3.498 -1.957 -16.747 1.00 72.69 175 GLU A N 1
ATOM 1371 C CA . GLU A 1 175 ? 3.894 -0.611 -16.318 1.00 72.69 175 GLU A CA 1
ATOM 1372 C C . GLU A 1 175 ? 5.304 -0.567 -15.716 1.00 72.69 175 GLU A C 1
ATOM 1374 O O . GLU A 1 175 ? 5.863 0.512 -15.564 1.00 72.69 175 GLU A O 1
ATOM 1379 N N . ALA A 1 176 ? 5.894 -1.719 -15.381 1.00 78.69 176 ALA A N 1
ATOM 1380 C CA . ALA A 1 176 ? 7.228 -1.796 -14.798 1.00 78.69 176 ALA A CA 1
ATOM 1381 C C . ALA A 1 176 ? 8.320 -1.388 -15.802 1.00 78.69 176 ALA A C 1
ATOM 1383 O O . ALA A 1 176 ? 8.294 -1.792 -16.968 1.00 78.69 176 ALA A O 1
ATOM 1384 N N . VAL A 1 177 ? 9.327 -0.649 -15.331 1.00 78.06 177 VAL A N 1
ATOM 1385 C CA . VAL A 1 177 ? 10.461 -0.183 -16.149 1.00 78.06 177 VAL A CA 1
ATOM 1386 C C . VAL A 1 177 ? 11.734 -0.900 -15.716 1.00 78.06 177 VAL A C 1
ATOM 1388 O O . VAL A 1 177 ? 11.895 -1.233 -14.545 1.00 78.06 177 VAL A O 1
ATOM 1391 N N . PHE A 1 178 ? 12.644 -1.166 -16.653 1.00 77.25 178 PHE A N 1
ATOM 1392 C CA . PHE A 1 178 ? 13.944 -1.756 -16.335 1.00 77.25 178 PHE A CA 1
ATOM 1393 C C . PHE A 1 178 ? 14.799 -0.773 -15.542 1.00 77.25 178 PHE A C 1
ATOM 1395 O O . PHE A 1 178 ? 15.046 0.347 -15.980 1.00 77.25 178 PHE A O 1
ATOM 1402 N N . GLN A 1 179 ? 15.229 -1.200 -14.359 1.00 76.75 179 GLN A N 1
ATOM 1403 C CA . GLN A 1 179 ? 16.030 -0.385 -13.454 1.00 76.75 179 GLN A CA 1
ATOM 1404 C C . GLN A 1 179 ? 17.156 -1.218 -12.840 1.00 76.75 179 GLN A C 1
ATOM 1406 O O . GLN A 1 179 ? 16.988 -2.435 -12.674 1.00 76.75 179 GLN A O 1
ATOM 1411 N N . PRO A 1 180 ? 18.285 -0.580 -12.488 1.00 79.25 180 PRO A N 1
ATOM 1412 C CA . PRO A 1 180 ? 19.363 -1.246 -11.781 1.00 79.25 180 PRO A CA 1
ATOM 1413 C C . PRO A 1 180 ? 18.943 -1.548 -10.341 1.00 79.25 180 PRO A C 1
ATOM 1415 O O . PRO A 1 180 ? 18.434 -0.687 -9.620 1.00 79.25 180 PRO A O 1
ATOM 1418 N N . LEU A 1 181 ? 19.185 -2.780 -9.910 1.00 81.25 181 LEU A N 1
ATOM 1419 C CA . LEU A 1 181 ? 19.071 -3.194 -8.520 1.00 81.25 181 LEU A CA 1
ATOM 1420 C C . LEU A 1 181 ? 20.369 -2.891 -7.763 1.00 81.25 181 LEU A C 1
ATOM 1422 O O . LEU A 1 181 ? 21.407 -2.563 -8.340 1.00 81.25 181 LEU A O 1
ATOM 1426 N N . LYS A 1 182 ? 20.331 -3.074 -6.439 1.00 79.31 182 LYS A N 1
ATOM 1427 C CA . LYS A 1 182 ? 21.509 -2.944 -5.563 1.00 79.31 182 LYS A CA 1
ATOM 1428 C C . LYS A 1 182 ? 22.665 -3.875 -5.963 1.00 79.31 182 LYS A C 1
ATOM 1430 O O . LYS A 1 182 ? 23.817 -3.561 -5.690 1.00 79.31 182 LYS A O 1
ATOM 1435 N N . ASP A 1 183 ? 22.370 -4.992 -6.629 1.00 80.62 183 ASP A N 1
ATOM 1436 C CA . ASP A 1 183 ? 23.351 -5.949 -7.158 1.00 80.62 183 ASP A CA 1
ATOM 1437 C C . ASP A 1 183 ? 23.875 -5.585 -8.565 1.00 80.62 183 ASP A C 1
ATOM 1439 O O . ASP A 1 183 ? 24.565 -6.389 -9.189 1.00 80.62 183 ASP A O 1
ATOM 1443 N N . LYS A 1 184 ? 23.554 -4.381 -9.070 1.00 75.31 184 LYS A N 1
ATOM 1444 C CA . LYS A 1 184 ? 23.844 -3.885 -10.429 1.00 75.31 184 LYS A CA 1
ATOM 1445 C C . LYS A 1 184 ? 23.156 -4.658 -11.557 1.00 75.31 184 LYS A C 1
ATOM 1447 O O . LYS A 1 184 ? 23.414 -4.382 -12.726 1.00 75.31 184 LYS A O 1
ATOM 1452 N N . SER A 1 185 ? 22.283 -5.613 -11.246 1.00 74.38 185 SER A N 1
ATOM 1453 C CA . SER A 1 185 ? 21.502 -6.298 -12.269 1.00 74.38 185 SER A CA 1
ATOM 1454 C C . SER A 1 185 ? 20.315 -5.443 -12.708 1.00 74.38 185 SER A C 1
ATOM 1456 O O . SER A 1 185 ? 19.760 -4.684 -11.919 1.00 74.38 185 SER A O 1
ATOM 1458 N N . MET A 1 186 ? 19.909 -5.575 -13.970 1.00 76.62 186 MET A N 1
ATOM 1459 C CA . MET A 1 186 ? 18.714 -4.910 -14.488 1.00 76.62 186 MET A CA 1
ATOM 1460 C C . MET A 1 186 ? 17.500 -5.827 -14.330 1.00 76.62 186 MET A C 1
ATOM 1462 O O . MET A 1 186 ? 17.538 -7.010 -14.694 1.00 76.62 186 MET A O 1
ATOM 1466 N N . ALA A 1 187 ? 16.401 -5.293 -13.805 1.00 77.50 187 ALA A N 1
ATOM 1467 C CA . ALA A 1 187 ? 15.120 -5.992 -13.797 1.00 77.50 187 ALA A CA 1
ATOM 1468 C C . ALA A 1 187 ? 13.956 -5.005 -13.937 1.00 77.50 187 ALA A C 1
ATOM 1470 O O . ALA A 1 187 ? 14.086 -3.850 -13.518 1.00 77.50 187 ALA A O 1
ATOM 1471 N N . PRO A 1 188 ? 12.808 -5.454 -14.483 1.00 82.38 188 PRO A N 1
ATOM 1472 C CA . PRO A 1 188 ? 11.592 -4.657 -14.434 1.00 82.38 188 PRO A CA 1
ATOM 1473 C C . PRO A 1 188 ? 11.259 -4.387 -12.965 1.00 82.38 188 PRO A C 1
ATOM 1475 O O . PRO A 1 188 ? 11.197 -5.319 -12.160 1.00 82.38 188 PRO A O 1
ATOM 1478 N N . SER A 1 189 ? 11.107 -3.116 -12.623 1.00 84.12 189 SER A N 1
ATOM 1479 C CA . SER A 1 189 ? 10.967 -2.640 -11.253 1.00 84.12 189 SER A CA 1
ATOM 1480 C C . SER A 1 189 ? 10.061 -1.412 -11.198 1.00 84.12 189 SER A C 1
ATOM 1482 O O . SER A 1 189 ? 9.828 -0.732 -12.201 1.00 84.12 189 SER A O 1
ATOM 1484 N N . TYR A 1 190 ? 9.569 -1.138 -9.998 1.00 87.25 190 TYR A N 1
ATOM 1485 C CA . TYR A 1 190 ? 8.872 0.079 -9.613 1.00 87.25 190 TYR A CA 1
ATOM 1486 C C . TYR A 1 190 ? 9.718 0.847 -8.607 1.00 87.25 190 TYR A C 1
ATOM 1488 O O . TYR A 1 190 ? 10.565 0.263 -7.928 1.00 87.25 190 TYR A O 1
ATOM 1496 N N . LYS A 1 191 ? 9.447 2.143 -8.471 1.00 85.88 191 LYS A N 1
ATOM 1497 C CA . LYS A 1 191 ? 10.025 2.968 -7.412 1.00 85.88 191 LYS A CA 1
ATOM 1498 C C . LYS A 1 191 ? 8.944 3.440 -6.448 1.00 85.88 191 LYS A C 1
ATOM 1500 O O . LYS A 1 191 ? 8.569 4.605 -6.525 1.00 85.88 191 LYS A O 1
ATOM 1505 N N . PRO A 1 192 ? 8.383 2.579 -5.580 1.00 88.62 192 PRO A N 1
ATOM 1506 C CA . PRO A 1 192 ? 7.526 3.056 -4.506 1.00 88.62 192 PRO A CA 1
ATOM 1507 C C . PRO A 1 192 ? 8.226 4.159 -3.713 1.00 88.62 192 PRO A C 1
ATOM 1509 O O . PRO A 1 192 ? 9.373 4.021 -3.286 1.00 88.62 192 PRO A O 1
ATOM 1512 N N . THR A 1 193 ? 7.507 5.257 -3.553 1.00 89.44 193 THR A N 1
ATOM 1513 C CA . THR A 1 193 ? 7.954 6.480 -2.906 1.00 89.44 193 THR A CA 1
ATOM 1514 C C . THR A 1 193 ? 6.982 6.798 -1.789 1.00 89.44 193 THR A C 1
ATOM 1516 O O . THR A 1 193 ? 5.768 6.816 -2.012 1.00 89.44 193 THR A O 1
ATOM 1519 N N . LEU A 1 194 ? 7.505 7.043 -0.594 1.00 91.94 194 LEU A N 1
ATOM 1520 C CA . LEU A 1 194 ? 6.704 7.280 0.601 1.00 91.94 194 LEU A CA 1
ATOM 1521 C C . LEU A 1 194 ? 7.056 8.634 1.214 1.00 91.94 194 LEU A C 1
ATOM 1523 O O . LEU A 1 194 ? 8.184 9.100 1.081 1.00 91.94 194 LEU A O 1
ATOM 1527 N N . LEU A 1 195 ? 6.083 9.246 1.889 1.00 92.25 195 LEU A N 1
ATOM 1528 C CA . LEU A 1 195 ? 6.318 10.317 2.854 1.00 92.25 195 LEU A CA 1
ATOM 1529 C C . LEU A 1 195 ? 5.898 9.843 4.231 1.00 92.25 195 LEU A C 1
ATOM 1531 O O . LEU A 1 195 ? 4.744 9.443 4.411 1.00 92.25 195 LEU A O 1
ATOM 1535 N N . ASP A 1 196 ? 6.791 9.959 5.199 1.00 93.50 196 ASP A N 1
ATOM 1536 C CA . ASP A 1 196 ? 6.519 9.665 6.594 1.00 93.50 196 ASP A CA 1
ATOM 1537 C C . ASP A 1 196 ? 6.817 10.863 7.496 1.00 93.50 196 ASP A C 1
ATOM 1539 O O . ASP A 1 196 ? 7.541 11.797 7.150 1.00 93.50 196 ASP A O 1
ATOM 1543 N N . ASN A 1 197 ? 6.176 10.876 8.658 1.00 92.69 197 ASN A N 1
ATOM 1544 C CA . ASN A 1 197 ? 6.474 11.845 9.706 1.00 92.69 197 ASN A CA 1
ATOM 1545 C C . ASN A 1 197 ? 7.559 11.299 10.663 1.00 92.69 197 ASN A C 1
ATOM 1547 O O . ASN A 1 197 ? 7.929 10.132 10.564 1.00 92.69 197 ASN A O 1
ATOM 1551 N N . PRO A 1 198 ? 8.041 12.081 11.648 1.00 92.00 198 PRO A N 1
ATOM 1552 C CA . PRO A 1 198 ? 9.058 11.613 12.599 1.00 92.00 198 PRO A CA 1
ATOM 1553 C C . PRO A 1 198 ? 8.668 10.359 13.401 1.00 92.00 198 PRO A C 1
ATOM 1555 O O . PRO A 1 198 ? 9.539 9.625 13.857 1.00 92.00 198 PRO A O 1
ATOM 1558 N N . GLU A 1 199 ? 7.367 10.090 13.537 1.00 92.88 199 GLU A N 1
ATOM 1559 C CA . GLU A 1 199 ? 6.817 8.899 14.197 1.00 92.88 199 GLU A CA 1
ATOM 1560 C C . GLU A 1 199 ? 6.669 7.702 13.235 1.00 92.88 199 GLU A C 1
ATOM 1562 O O . GLU A 1 199 ? 6.065 6.689 13.589 1.00 92.88 199 GLU A O 1
ATOM 1567 N N . ARG A 1 200 ? 7.214 7.808 12.013 1.00 92.00 200 ARG A N 1
ATOM 1568 C CA . ARG A 1 200 ? 7.178 6.797 10.941 1.00 92.00 200 ARG A CA 1
ATOM 1569 C C . ARG A 1 200 ? 5.771 6.447 10.459 1.00 92.00 200 ARG A C 1
ATOM 1571 O O . ARG A 1 200 ? 5.519 5.348 9.964 1.00 92.00 200 ARG A O 1
ATOM 1578 N N . ILE A 1 201 ? 4.832 7.378 10.606 1.00 92.88 201 ILE A N 1
ATOM 1579 C CA . ILE A 1 201 ? 3.487 7.251 10.051 1.00 92.88 201 ILE A CA 1
ATOM 1580 C C . ILE A 1 201 ? 3.540 7.729 8.608 1.00 92.88 201 ILE A C 1
ATOM 1582 O O . ILE A 1 201 ? 3.832 8.896 8.348 1.00 92.88 201 ILE A O 1
ATOM 1586 N N . ILE A 1 202 ? 3.215 6.828 7.684 1.00 93.31 202 ILE A N 1
ATOM 1587 C CA . ILE A 1 202 ? 3.128 7.132 6.258 1.00 93.31 202 ILE A CA 1
ATOM 1588 C C . ILE A 1 202 ? 1.913 8.035 6.018 1.00 93.31 202 ILE A C 1
ATOM 1590 O O . ILE A 1 202 ? 0.778 7.681 6.342 1.00 93.31 202 ILE A O 1
ATOM 1594 N N . VAL A 1 203 ? 2.156 9.201 5.429 1.00 93.00 203 VAL A N 1
ATOM 1595 C CA . VAL A 1 203 ? 1.145 10.214 5.082 1.00 93.00 203 VAL A CA 1
ATOM 1596 C C . VAL A 1 203 ? 1.065 10.482 3.581 1.00 93.00 203 VAL A C 1
ATOM 1598 O O . VAL A 1 203 ? 0.233 11.264 3.128 1.00 93.00 203 VAL A O 1
ATOM 1601 N N . GLY A 1 204 ? 1.921 9.839 2.797 1.00 92.00 204 GLY A N 1
ATOM 1602 C CA . GLY A 1 204 ? 1.850 9.847 1.348 1.00 92.00 204 GLY A CA 1
ATOM 1603 C C . GLY A 1 204 ? 2.488 8.587 0.792 1.00 92.00 204 GLY A C 1
ATOM 1604 O O . GLY A 1 204 ? 3.519 8.147 1.296 1.00 92.00 204 GLY A O 1
ATOM 1605 N N . GLN A 1 205 ? 1.897 8.021 -0.252 1.00 92.06 205 GLN A N 1
ATOM 1606 C CA . GLN A 1 205 ? 2.501 6.952 -1.036 1.00 92.06 205 GLN A CA 1
ATOM 1607 C C . GLN A 1 205 ? 2.227 7.134 -2.530 1.00 92.06 205 GLN A C 1
ATOM 1609 O O . GLN A 1 205 ? 1.144 7.556 -2.932 1.00 92.06 205 GLN A O 1
ATOM 1614 N N . GLN A 1 206 ? 3.204 6.785 -3.360 1.00 89.31 206 GLN A N 1
ATOM 1615 C CA . GLN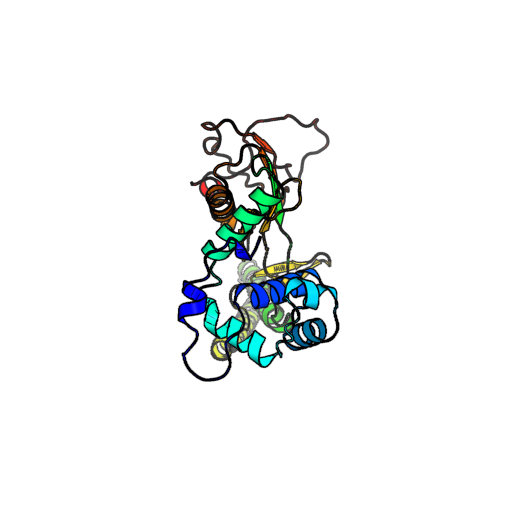 A 1 206 ? 3.072 6.678 -4.811 1.00 89.31 206 GLN A CA 1
ATOM 1616 C C . GLN A 1 206 ? 3.922 5.513 -5.308 1.00 89.31 206 GLN A C 1
ATOM 1618 O O . GLN A 1 206 ? 4.938 5.184 -4.703 1.00 89.31 206 GLN A O 1
ATOM 1623 N N . VAL A 1 207 ? 3.527 4.895 -6.421 1.00 87.38 207 VAL A N 1
ATOM 1624 C CA . VAL A 1 207 ? 4.300 3.810 -7.050 1.00 87.38 207 VAL A CA 1
ATOM 1625 C C . VAL A 1 207 ? 4.612 4.172 -8.504 1.00 87.38 207 VAL A C 1
ATOM 1627 O O . VAL A 1 207 ? 4.051 3.584 -9.428 1.00 87.38 207 VAL A O 1
ATOM 1630 N N . PRO A 1 208 ? 5.464 5.187 -8.748 1.00 80.00 208 PRO A N 1
ATOM 1631 C CA . PRO A 1 208 ? 5.883 5.530 -10.095 1.00 80.00 208 PRO A CA 1
ATOM 1632 C 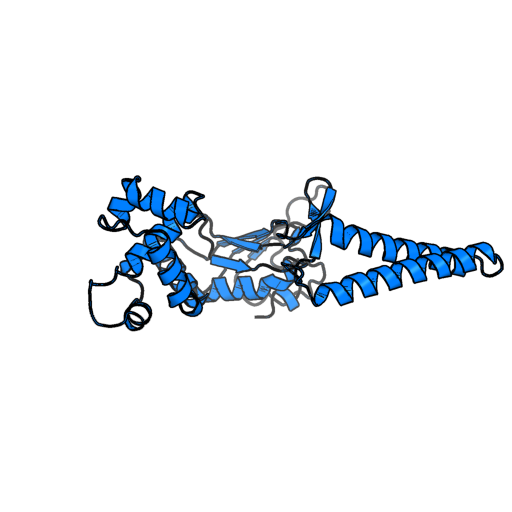C . PRO A 1 208 ? 6.724 4.417 -10.730 1.00 80.00 208 PRO A C 1
ATOM 1634 O O . PRO A 1 208 ? 7.505 3.714 -10.084 1.00 80.00 208 PRO A O 1
ATOM 1637 N N . ALA A 1 209 ? 6.591 4.304 -12.048 1.00 74.00 209 ALA A N 1
ATOM 1638 C CA . ALA A 1 209 ? 7.318 3.331 -12.848 1.00 74.00 209 ALA A CA 1
ATOM 1639 C C . ALA A 1 209 ? 8.788 3.707 -13.099 1.00 74.00 209 ALA A C 1
ATOM 1641 O O . ALA A 1 209 ? 9.623 2.819 -13.194 1.00 74.00 209 ALA A O 1
ATOM 1642 N N . SER A 1 210 ? 9.117 4.999 -13.241 1.00 67.38 210 SER A N 1
ATOM 1643 C CA . SER A 1 210 ? 10.419 5.437 -13.777 1.00 67.38 210 SER A CA 1
ATOM 1644 C C . SER A 1 210 ? 11.206 6.387 -12.872 1.00 67.38 210 SER A C 1
ATOM 1646 O O . SER A 1 210 ? 12.402 6.193 -12.684 1.00 67.38 210 SER A O 1
ATOM 1648 N N . SER A 1 211 ? 10.565 7.419 -12.319 1.00 68.25 211 SER A N 1
ATOM 1649 C CA . SER A 1 211 ? 11.228 8.440 -11.501 1.00 68.25 211 SER A CA 1
ATOM 1650 C C . SER A 1 211 ? 10.387 8.794 -10.278 1.00 68.25 211 SER A C 1
ATOM 1652 O O . SER A 1 211 ? 9.174 8.984 -10.397 1.00 68.25 211 SER A O 1
ATOM 1654 N N . GLU A 1 212 ? 11.056 8.921 -9.130 1.00 64.94 212 GLU A N 1
ATOM 1655 C CA . GLU A 1 212 ? 10.496 9.398 -7.855 1.00 64.94 212 GLU A CA 1
ATOM 1656 C C . GLU A 1 212 ? 9.890 10.800 -8.008 1.00 64.94 212 GLU A C 1
ATOM 1658 O O . GLU A 1 212 ? 8.836 11.114 -7.453 1.00 64.94 212 GLU A O 1
ATOM 1663 N N . THR A 1 213 ? 10.487 11.620 -8.871 1.00 66.19 213 THR A N 1
ATOM 1664 C CA . THR A 1 213 ? 10.063 12.992 -9.131 1.00 66.19 213 THR A CA 1
ATOM 1665 C C . THR A 1 213 ? 8.684 13.070 -9.802 1.00 66.19 213 THR A C 1
ATOM 1667 O O . THR A 1 213 ? 7.892 13.966 -9.506 1.00 66.19 213 THR A O 1
ATOM 1670 N N . ARG A 1 214 ? 8.347 12.104 -10.672 1.00 69.00 214 ARG A N 1
ATOM 1671 C CA . ARG A 1 214 ? 7.098 12.101 -11.461 1.00 69.00 214 ARG A CA 1
ATOM 1672 C C . ARG A 1 214 ? 5.847 11.897 -10.591 1.00 69.00 214 ARG A C 1
ATOM 1674 O O . ARG A 1 214 ? 4.762 12.318 -10.978 1.00 69.00 214 ARG A O 1
ATOM 1681 N N . GLY A 1 215 ? 5.992 11.278 -9.416 1.00 73.19 215 GLY A N 1
ATOM 1682 C CA . GLY A 1 215 ? 4.903 11.064 -8.452 1.00 73.19 215 GLY A CA 1
ATOM 1683 C C . GLY A 1 215 ? 4.837 12.106 -7.333 1.00 73.19 215 GLY A C 1
ATOM 1684 O O . GLY A 1 215 ? 3.869 12.138 -6.573 1.00 73.19 215 GLY A O 1
ATOM 1685 N N . PHE A 1 216 ? 5.838 12.979 -7.219 1.00 80.12 216 PHE A N 1
ATOM 1686 C CA . PHE A 1 216 ? 6.043 13.773 -6.011 1.00 80.12 216 PHE A CA 1
ATOM 1687 C C . PHE A 1 216 ? 4.920 14.782 -5.718 1.00 80.12 216 PHE A C 1
ATOM 1689 O O . PHE A 1 216 ? 4.477 14.921 -4.578 1.00 80.12 216 PHE A O 1
ATOM 1696 N N . GLY A 1 217 ? 4.378 15.437 -6.749 1.00 80.88 217 GLY A N 1
ATOM 1697 C CA . GLY A 1 217 ? 3.250 16.358 -6.577 1.00 80.88 217 GLY A CA 1
ATOM 1698 C C . GLY A 1 217 ? 1.991 15.659 -6.047 1.00 80.88 217 GLY A C 1
ATOM 1699 O O . GLY A 1 217 ? 1.310 16.178 -5.161 1.00 80.88 217 GLY A O 1
ATOM 1700 N N . ALA A 1 218 ? 1.699 14.445 -6.532 1.00 84.62 218 ALA A N 1
ATOM 1701 C CA . ALA A 1 218 ? 0.577 13.641 -6.043 1.00 84.62 218 ALA A CA 1
ATOM 1702 C C . ALA A 1 218 ? 0.789 13.206 -4.585 1.00 84.62 218 ALA A C 1
ATOM 1704 O O . ALA A 1 218 ? -0.132 13.305 -3.773 1.00 84.62 218 ALA A O 1
ATOM 1705 N N . LEU A 1 219 ? 2.024 12.832 -4.247 1.00 86.25 219 LEU A N 1
ATOM 1706 C CA . LEU A 1 219 ? 2.460 12.471 -2.902 1.00 86.25 219 LEU A CA 1
ATOM 1707 C C . LEU A 1 219 ? 2.236 13.618 -1.898 1.00 86.25 219 LEU A C 1
ATOM 1709 O O . LEU A 1 219 ? 1.636 13.427 -0.838 1.00 86.25 219 LEU A O 1
ATOM 1713 N N . LEU A 1 220 ? 2.631 14.844 -2.262 1.00 86.31 220 LEU A N 1
ATOM 1714 C CA . LEU A 1 220 ? 2.403 16.035 -1.440 1.00 86.31 220 LEU A CA 1
ATOM 1715 C C . LEU A 1 220 ? 0.924 16.415 -1.337 1.00 86.31 220 LEU A C 1
ATOM 1717 O O . LEU A 1 220 ? 0.481 16.857 -0.273 1.00 86.31 220 LEU A O 1
ATOM 1721 N N . ARG A 1 221 ? 0.146 16.263 -2.416 1.00 87.50 221 ARG A N 1
ATOM 1722 C CA . ARG A 1 221 ? -1.307 16.496 -2.376 1.00 87.50 221 ARG A CA 1
ATOM 1723 C C . ARG A 1 221 ? -1.993 15.537 -1.411 1.00 87.50 221 ARG A C 1
ATOM 1725 O O . ARG A 1 221 ? -2.821 15.993 -0.627 1.00 87.50 221 ARG A O 1
ATOM 1732 N N . GLN A 1 222 ? -1.613 14.261 -1.413 1.00 90.69 222 GLN A N 1
ATOM 1733 C CA . GLN A 1 222 ? -2.129 13.273 -0.466 1.00 90.69 222 GLN A CA 1
ATOM 1734 C C . GLN A 1 222 ? -1.814 13.666 0.985 1.00 90.69 222 GLN A C 1
ATOM 1736 O O . GLN A 1 222 ? -2.729 13.788 1.801 1.00 90.69 222 GLN A O 1
ATOM 1741 N N . ALA A 1 223 ? -0.556 14.001 1.289 1.00 89.81 223 ALA A N 1
ATOM 1742 C CA . ALA A 1 223 ? -0.162 14.450 2.628 1.00 89.81 223 ALA A CA 1
ATOM 1743 C C . ALA A 1 223 ? -0.930 15.708 3.083 1.00 89.81 223 ALA A C 1
ATOM 1745 O O . ALA A 1 223 ? -1.366 15.815 4.235 1.00 89.81 223 ALA A O 1
ATOM 1746 N N . LYS A 1 224 ? -1.158 16.657 2.163 1.00 88.56 224 LYS A N 1
ATOM 1747 C CA . LYS A 1 224 ? -1.968 17.857 2.423 1.00 88.56 224 LYS A CA 1
ATOM 1748 C C . LYS A 1 224 ? -3.429 17.535 2.663 1.00 88.56 224 LYS A C 1
ATOM 1750 O O . LYS A 1 224 ? -4.009 18.138 3.564 1.00 88.56 224 LYS A O 1
ATOM 1755 N N . ARG A 1 225 ? -4.020 16.608 1.902 1.00 89.88 225 ARG A N 1
ATOM 1756 C CA . ARG A 1 225 ? -5.382 16.154 2.175 1.00 89.88 225 ARG A CA 1
ATOM 1757 C C . ARG A 1 225 ? -5.436 15.647 3.602 1.00 89.88 225 ARG A C 1
ATOM 1759 O O . ARG A 1 225 ? -6.216 16.216 4.355 1.00 89.88 225 ARG A O 1
ATOM 1766 N N . ILE A 1 226 ? -4.571 14.709 4.000 1.00 89.62 226 ILE A N 1
ATOM 1767 C CA . ILE A 1 226 ? -4.593 14.048 5.318 1.00 89.62 226 ILE A CA 1
ATOM 1768 C C . ILE A 1 226 ? -4.545 15.030 6.499 1.00 89.62 226 ILE A C 1
ATOM 1770 O O . ILE A 1 226 ? -5.323 14.857 7.432 1.00 89.62 226 ILE A O 1
ATOM 1774 N N . ASN A 1 227 ? -3.708 16.071 6.510 1.00 82.50 227 ASN A N 1
ATOM 1775 C CA . ASN A 1 227 ? -3.646 16.939 7.703 1.00 82.50 227 ASN A CA 1
ATOM 1776 C C . ASN A 1 227 ? -3.232 18.403 7.449 1.00 82.50 227 ASN A C 1
ATOM 1778 O O . ASN A 1 227 ? -2.752 19.096 8.342 1.00 82.50 227 ASN A O 1
ATOM 1782 N N . GLY A 1 228 ? -3.444 18.909 6.233 1.00 70.00 228 GLY A N 1
ATOM 1783 C CA . GLY A 1 228 ? -3.567 20.348 5.976 1.00 70.00 228 GLY A CA 1
ATOM 1784 C C . GLY A 1 228 ? -2.279 21.142 5.728 1.00 70.00 228 GLY A C 1
ATOM 1785 O O . GLY A 1 228 ? -2.375 22.271 5.250 1.00 70.00 228 GLY A O 1
ATOM 1786 N N . GLY A 1 229 ? -1.075 20.601 5.957 1.00 73.69 229 GLY A N 1
ATOM 1787 C CA . GLY A 1 229 ? 0.139 21.319 5.548 1.00 73.69 229 GLY A CA 1
ATOM 1788 C C . GLY A 1 229 ? 1.476 20.708 5.954 1.00 73.69 229 GLY A C 1
ATOM 1789 O O . GLY A 1 229 ? 1.650 20.240 7.076 1.00 73.69 229 GLY A O 1
ATOM 1790 N N . VAL A 1 230 ? 2.433 20.802 5.029 1.00 82.94 230 VAL A N 1
ATOM 1791 C CA . VAL A 1 230 ? 3.841 20.415 5.189 1.00 82.94 230 VAL A CA 1
ATOM 1792 C C . VAL A 1 230 ? 4.666 21.698 5.287 1.00 82.94 230 VAL A C 1
ATOM 1794 O O . VAL A 1 230 ? 4.578 22.546 4.398 1.00 82.94 230 VAL A O 1
ATOM 1797 N N . LYS A 1 231 ? 5.418 21.867 6.378 1.00 83.06 231 LYS A N 1
ATOM 1798 C CA . LYS A 1 231 ? 6.330 23.002 6.610 1.00 83.06 231 LYS A CA 1
ATOM 1799 C C . LYS A 1 231 ? 7.776 22.638 6.312 1.00 83.06 231 LYS A C 1
ATOM 1801 O O . LYS A 1 231 ? 8.519 23.472 5.817 1.00 83.06 231 LYS A O 1
ATOM 1806 N N . GLN A 1 232 ? 8.178 21.425 6.651 1.00 85.56 232 GLN A N 1
ATOM 1807 C CA . GLN A 1 232 ? 9.523 20.932 6.442 1.00 85.56 232 GLN A CA 1
ATOM 1808 C C . GLN A 1 232 ? 9.468 19.622 5.676 1.00 85.56 232 GLN A C 1
ATOM 1810 O O . GLN A 1 232 ? 8.616 18.773 5.939 1.00 85.56 232 GLN A O 1
ATOM 1815 N N . LEU A 1 233 ? 10.376 19.489 4.722 1.00 86.12 233 LEU A N 1
ATOM 1816 C CA . LEU A 1 233 ? 10.466 18.337 3.852 1.00 86.12 233 LEU A CA 1
ATOM 1817 C C . LEU A 1 233 ? 11.937 17.951 3.696 1.00 86.12 233 LEU A C 1
ATOM 1819 O O . LEU A 1 233 ? 12.753 18.772 3.275 1.00 86.12 233 LEU A O 1
ATOM 1823 N N . LEU A 1 234 ? 12.262 16.724 4.081 1.00 87.88 234 LEU A N 1
ATOM 1824 C CA . LEU A 1 234 ? 13.582 16.123 3.939 1.00 87.88 234 LEU A CA 1
ATOM 1825 C C . LEU A 1 234 ? 13.493 15.031 2.879 1.00 87.88 234 LEU A C 1
ATOM 1827 O O . LEU A 1 234 ? 12.719 14.097 3.048 1.00 87.88 234 LEU A O 1
ATOM 1831 N N . LEU A 1 235 ? 14.256 15.143 1.799 1.00 84.88 235 LEU A N 1
ATOM 1832 C CA . LEU A 1 235 ? 14.246 14.155 0.720 1.00 84.88 235 LEU A CA 1
ATOM 1833 C C . LEU A 1 235 ? 15.650 13.626 0.469 1.00 84.88 235 LEU A C 1
ATOM 1835 O O . LEU A 1 235 ? 16.626 14.337 0.705 1.00 84.88 235 LEU A O 1
ATOM 1839 N N . ASP A 1 236 ? 15.736 12.407 -0.052 1.00 79.56 236 ASP A N 1
ATOM 1840 C CA . ASP A 1 236 ? 16.988 11.874 -0.585 1.00 79.56 236 ASP A CA 1
ATOM 1841 C C . ASP A 1 236 ? 17.399 12.571 -1.901 1.00 79.56 236 ASP A C 1
ATOM 1843 O O . ASP A 1 236 ? 16.593 13.217 -2.578 1.00 79.56 236 ASP A O 1
ATOM 1847 N N . ALA A 1 237 ? 18.664 12.414 -2.295 1.00 72.38 237 ALA A N 1
ATOM 1848 C CA . ALA A 1 237 ? 19.227 12.965 -3.526 1.00 72.38 237 ALA A CA 1
ATOM 1849 C C . ALA A 1 237 ? 18.477 12.504 -4.789 1.00 72.38 237 ALA A C 1
ATOM 1851 O O . ALA A 1 237 ? 18.450 13.228 -5.783 1.00 72.38 237 ALA A O 1
ATOM 1852 N N . GLY A 1 238 ? 17.822 11.335 -4.752 1.00 66.94 238 GLY A N 1
ATOM 1853 C CA . GLY A 1 238 ? 16.981 10.824 -5.843 1.00 66.94 238 GLY A CA 1
ATOM 1854 C C . GLY A 1 238 ? 15.811 11.741 -6.231 1.00 66.94 238 GLY A C 1
ATOM 1855 O O . GLY A 1 238 ? 15.322 11.678 -7.361 1.00 66.94 238 GLY A O 1
ATOM 1856 N N . PHE A 1 239 ? 15.409 12.649 -5.337 1.00 69.75 239 PHE A N 1
ATOM 1857 C CA . PHE A 1 239 ? 14.370 13.647 -5.593 1.00 69.75 239 PHE A CA 1
ATOM 1858 C C . PHE A 1 239 ? 14.900 14.951 -6.194 1.00 69.75 239 PHE A C 1
ATOM 1860 O O . PHE A 1 239 ? 14.098 15.805 -6.582 1.00 69.75 239 PHE A O 1
ATOM 1867 N N . PHE A 1 240 ? 16.221 15.123 -6.280 1.00 65.12 240 PHE A N 1
ATOM 1868 C CA . PHE A 1 240 ? 16.826 16.324 -6.837 1.00 65.12 240 PHE A CA 1
ATOM 1869 C C . PHE A 1 240 ? 16.551 16.410 -8.342 1.00 65.12 240 PHE A C 1
ATOM 1871 O O . PHE A 1 240 ? 16.948 15.546 -9.124 1.00 65.12 240 PHE A O 1
ATOM 1878 N N . CYS A 1 241 ? 15.884 17.479 -8.763 1.00 54.88 241 CYS A N 1
ATOM 1879 C CA . CYS A 1 241 ? 15.658 17.792 -10.165 1.00 54.88 241 CYS A CA 1
ATOM 1880 C C . CYS A 1 241 ? 16.347 19.130 -10.442 1.00 54.88 241 CYS A C 1
ATOM 1882 O O . CYS A 1 241 ? 15.894 20.168 -9.962 1.00 54.88 241 CYS A O 1
ATOM 1884 N N . GLY A 1 242 ? 17.464 19.101 -11.176 1.00 42.94 242 GLY A N 1
ATOM 1885 C CA . GLY A 1 242 ? 18.355 20.249 -11.402 1.00 42.94 242 GLY A CA 1
ATOM 1886 C C . GLY A 1 242 ? 17.747 21.451 -12.143 1.00 42.94 242 GLY A C 1
ATOM 1887 O O . GLY A 1 242 ? 18.454 22.419 -12.398 1.00 42.94 242 GLY A O 1
ATOM 1888 N N . GLU A 1 243 ? 16.455 21.429 -12.468 1.00 38.47 243 GLU A N 1
ATOM 1889 C CA . GLU A 1 243 ? 15.718 22.555 -13.046 1.00 38.47 243 GLU A CA 1
ATOM 1890 C C . GLU A 1 243 ? 14.948 23.321 -11.962 1.00 38.47 243 GLU A C 1
ATOM 1892 O O . GLU A 1 243 ? 13.717 23.336 -11.904 1.00 38.47 243 GLU A O 1
ATOM 1897 N N . SER A 1 244 ? 15.671 23.986 -11.065 1.00 37.31 244 SER A N 1
ATOM 1898 C CA . SER A 1 244 ? 15.065 24.938 -10.138 1.00 37.31 244 SER A CA 1
ATOM 1899 C C . SER A 1 244 ? 14.854 26.292 -10.822 1.00 37.31 244 SER A C 1
ATOM 1901 O O . SER A 1 244 ? 15.618 27.230 -10.602 1.00 37.31 244 SER A O 1
ATOM 1903 N N . ASN A 1 245 ? 13.773 26.443 -11.593 1.00 31.00 245 ASN A N 1
ATOM 1904 C CA . ASN A 1 245 ? 13.173 27.771 -11.746 1.00 31.00 245 ASN A CA 1
ATOM 1905 C C . ASN A 1 245 ? 12.509 28.120 -10.407 1.00 31.00 245 ASN A C 1
ATOM 1907 O O . ASN A 1 245 ? 11.426 27.643 -10.064 1.00 31.00 245 ASN A O 1
ATOM 1911 N N . GLY A 1 246 ? 13.250 28.874 -9.593 1.00 35.16 246 GLY A N 1
ATOM 1912 C CA . GLY A 1 246 ? 13.041 29.060 -8.159 1.00 35.16 246 GLY A CA 1
ATOM 1913 C C . GLY A 1 246 ? 11.785 29.831 -7.758 1.00 35.16 246 GLY A C 1
ATOM 1914 O O . GLY A 1 246 ? 11.902 30.904 -7.176 1.00 35.16 246 GLY A O 1
ATOM 1915 N N . ASN A 1 247 ? 10.590 29.277 -7.988 1.00 32.50 247 ASN A N 1
ATOM 1916 C CA . ASN A 1 247 ? 9.339 29.930 -7.586 1.00 32.50 247 ASN A CA 1
ATOM 1917 C C . ASN A 1 247 ? 8.280 29.022 -6.923 1.00 32.50 247 ASN A C 1
ATOM 1919 O O . ASN A 1 247 ? 7.255 29.524 -6.476 1.00 32.50 247 ASN A O 1
ATOM 1923 N N . GLY A 1 248 ? 8.506 27.708 -6.794 1.00 34.75 248 GLY A N 1
ATOM 1924 C CA . GLY A 1 248 ? 7.479 26.777 -6.284 1.00 34.75 248 GLY A CA 1
ATOM 1925 C C . GLY A 1 248 ? 7.262 26.778 -4.760 1.00 34.75 248 GLY A C 1
ATOM 1926 O O . GLY A 1 248 ? 6.170 26.463 -4.292 1.00 34.75 248 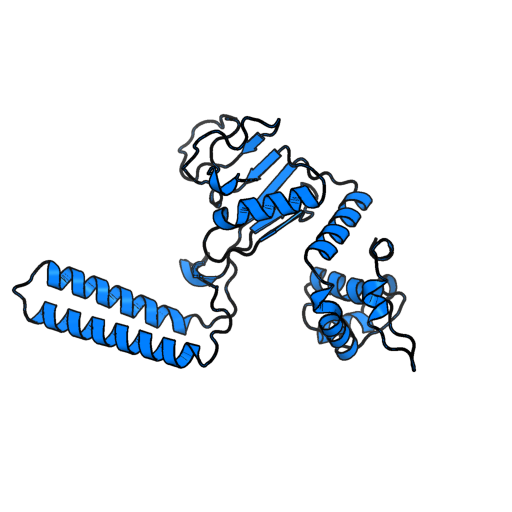GLY A O 1
ATOM 1927 N N . LEU A 1 249 ? 8.271 27.168 -3.970 1.00 38.53 249 LEU A N 1
ATOM 1928 C CA . LEU A 1 249 ? 8.182 27.234 -2.498 1.00 38.53 249 LEU A CA 1
ATOM 1929 C C . LEU A 1 249 ? 8.390 28.645 -1.922 1.00 38.53 249 LEU A C 1
ATOM 1931 O O . LEU A 1 249 ? 8.158 28.851 -0.734 1.00 38.53 249 LEU A O 1
ATOM 1935 N N . ARG A 1 250 ? 8.737 29.646 -2.746 1.00 32.41 250 ARG A N 1
ATOM 1936 C CA . ARG A 1 250 ? 9.058 31.015 -2.285 1.00 32.41 250 ARG A CA 1
ATOM 1937 C C . ARG A 1 250 ? 7.879 31.798 -1.682 1.00 32.41 250 ARG A C 1
ATOM 1939 O O . ARG A 1 250 ? 8.096 32.861 -1.116 1.00 32.41 250 ARG A O 1
ATOM 1946 N N . GLY A 1 251 ? 6.650 31.283 -1.757 1.00 31.69 251 GLY A N 1
ATOM 1947 C CA . GLY A 1 251 ? 5.454 31.945 -1.218 1.00 31.69 251 GLY A CA 1
ATOM 1948 C C . GLY A 1 251 ? 4.908 31.386 0.101 1.00 31.69 251 GLY A C 1
ATOM 1949 O O . GLY A 1 251 ? 3.904 31.896 0.593 1.00 31.69 251 GLY A O 1
ATOM 1950 N N . ARG A 1 252 ? 5.481 30.316 0.670 1.00 40.62 252 ARG A N 1
ATOM 1951 C CA . ARG A 1 252 ? 4.940 29.670 1.881 1.00 40.62 252 ARG A CA 1
ATOM 1952 C C . ARG A 1 252 ? 6.065 29.392 2.867 1.00 40.62 252 ARG A C 1
ATOM 1954 O O . ARG A 1 252 ? 7.123 28.932 2.473 1.00 40.62 252 ARG A O 1
ATOM 1961 N N . SER A 1 253 ? 5.824 29.679 4.142 1.00 37.38 253 SER A N 1
ATOM 1962 C CA . SER A 1 253 ? 6.753 29.559 5.274 1.00 37.38 253 SER A CA 1
ATOM 1963 C C . SER A 1 253 ? 7.186 28.106 5.550 1.00 37.38 253 SER A C 1
ATOM 1965 O O . SER A 1 253 ? 6.809 27.523 6.570 1.00 37.38 253 SER A O 1
ATOM 1967 N N . GLY A 1 254 ? 7.910 27.488 4.622 1.00 45.78 254 GLY A N 1
ATOM 1968 C CA . GLY A 1 254 ? 8.370 26.113 4.721 1.00 45.78 254 GLY A CA 1
ATOM 1969 C C . GLY A 1 254 ? 9.705 25.897 4.017 1.00 45.78 254 GLY A C 1
ATOM 1970 O O . GLY A 1 254 ? 9.954 26.468 2.959 1.00 45.78 254 GLY A O 1
ATOM 1971 N N . GLY A 1 255 ? 10.573 25.099 4.637 1.00 49.41 255 GLY A N 1
ATOM 1972 C CA . GLY A 1 255 ? 11.900 24.754 4.130 1.00 49.41 255 GLY A CA 1
ATOM 1973 C C . GLY A 1 255 ? 11.921 23.346 3.542 1.00 49.41 255 GLY A C 1
ATOM 1974 O O . GLY A 1 255 ? 11.373 22.417 4.130 1.00 49.41 255 GLY A O 1
ATOM 1975 N N . SER A 1 256 ? 12.570 23.178 2.395 1.00 51.66 256 SER A N 1
ATOM 1976 C CA . SER A 1 256 ? 12.867 21.865 1.815 1.00 51.66 256 SER A CA 1
ATOM 1977 C C . SER A 1 256 ? 14.378 21.687 1.784 1.00 51.66 256 SER A C 1
ATOM 1979 O O . SER A 1 256 ? 15.077 22.624 1.406 1.00 51.66 256 SER A O 1
ATOM 1981 N N . ALA A 1 257 ? 14.863 20.510 2.173 1.00 56.19 257 ALA A N 1
ATOM 1982 C CA . ALA A 1 257 ? 16.271 20.137 2.087 1.00 56.19 257 ALA A CA 1
ATOM 1983 C C . ALA A 1 257 ? 16.401 18.881 1.219 1.00 56.19 257 ALA A C 1
ATOM 1985 O O . ALA A 1 257 ? 15.807 17.849 1.535 1.00 56.19 257 ALA A O 1
ATOM 1986 N N . VAL A 1 258 ? 17.157 18.993 0.125 1.00 56.66 258 VAL A N 1
ATOM 1987 C CA . VAL A 1 258 ? 17.476 17.889 -0.789 1.00 56.66 258 VAL A CA 1
ATOM 1988 C C . VAL A 1 258 ? 18.994 17.900 -0.998 1.00 56.66 258 VAL A C 1
ATOM 1990 O O . VAL A 1 258 ? 19.509 18.911 -1.477 1.00 56.66 258 VAL A O 1
ATOM 1993 N N . PRO A 1 259 ? 19.734 16.847 -0.617 1.00 47.06 259 PRO A N 1
ATOM 1994 C CA . PRO A 1 259 ? 21.176 16.806 -0.813 1.00 47.06 259 PRO A CA 1
ATOM 1995 C C . PRO A 1 259 ? 21.503 16.669 -2.307 1.00 47.06 259 PRO A C 1
ATOM 1997 O O . PRO A 1 259 ? 20.947 15.819 -3.003 1.00 47.06 259 PRO A O 1
ATOM 2000 N N . GLY A 1 260 ? 22.419 17.499 -2.809 1.00 42.66 260 GLY A N 1
ATOM 2001 C CA . GLY A 1 260 ? 22.970 17.345 -4.154 1.00 42.66 260 GLY A CA 1
ATOM 2002 C C . GLY A 1 260 ? 23.866 16.109 -4.204 1.00 42.66 260 GLY A C 1
ATOM 2003 O O . GLY A 1 260 ? 24.824 16.005 -3.444 1.00 42.66 260 GLY A O 1
ATOM 2004 N N . GLY A 1 261 ? 23.573 15.161 -5.097 1.00 36.72 261 GLY A N 1
ATOM 2005 C CA . GLY A 1 261 ? 24.263 13.864 -5.164 1.00 36.72 261 GLY A CA 1
ATOM 2006 C C . GLY A 1 261 ? 25.750 13.902 -5.549 1.00 36.72 261 GLY A C 1
ATOM 2007 O O . GLY A 1 261 ? 26.336 12.841 -5.737 1.00 36.72 261 GLY A O 1
ATOM 2008 N N . ASN A 1 262 ? 26.363 15.081 -5.698 1.00 41.56 262 ASN A N 1
ATOM 2009 C CA . ASN A 1 262 ? 27.740 15.217 -6.170 1.00 41.56 262 ASN A CA 1
ATOM 2010 C C . ASN A 1 262 ? 28.481 16.421 -5.556 1.00 41.56 262 ASN A C 1
ATOM 2012 O O . ASN A 1 262 ? 29.146 17.160 -6.280 1.00 41.56 262 ASN A O 1
ATOM 2016 N N . ASP A 1 263 ? 28.354 16.645 -4.243 1.00 38.38 263 ASP A N 1
ATOM 2017 C CA . ASP A 1 263 ? 29.028 17.768 -3.579 1.00 38.38 263 ASP A CA 1
ATOM 2018 C C . ASP A 1 263 ? 30.278 17.325 -2.803 1.00 38.38 263 ASP A C 1
ATOM 2020 O O . ASP A 1 263 ? 30.229 16.645 -1.774 1.00 38.38 263 ASP A O 1
ATOM 2024 N N . SER A 1 264 ? 31.441 17.704 -3.332 1.00 37.00 264 SER A N 1
ATOM 2025 C CA . SER A 1 264 ? 32.739 17.518 -2.697 1.00 37.00 264 SER A CA 1
ATOM 2026 C C . SER A 1 264 ? 32.914 18.535 -1.566 1.00 37.00 264 SER A C 1
ATOM 2028 O O . SER A 1 264 ? 33.390 19.647 -1.790 1.00 37.00 264 SER A O 1
ATOM 2030 N N . GLY A 1 265 ? 32.552 18.141 -0.345 1.00 37.78 265 GLY A N 1
ATOM 2031 C CA . GLY A 1 265 ? 33.124 18.697 0.884 1.00 37.78 265 GLY A CA 1
ATOM 2032 C C . GLY A 1 265 ? 32.903 20.190 1.148 1.00 37.78 265 GLY A C 1
ATOM 2033 O O . GLY A 1 265 ? 33.782 20.812 1.741 1.00 37.78 265 GLY A O 1
ATOM 2034 N N . ARG A 1 266 ? 31.762 20.770 0.754 1.00 29.34 266 ARG A N 1
ATOM 2035 C CA . ARG A 1 266 ? 31.339 22.081 1.272 1.00 29.34 266 ARG A CA 1
ATOM 2036 C C . ARG A 1 266 ? 30.296 21.947 2.374 1.00 29.34 266 ARG A C 1
ATOM 2038 O O . ARG A 1 266 ? 29.453 21.056 2.370 1.00 29.34 266 ARG A O 1
ATOM 2045 N N . GLU A 1 267 ? 30.452 22.817 3.363 1.00 31.47 267 GLU A N 1
ATOM 2046 C CA . GLU A 1 267 ? 29.626 22.929 4.557 1.00 31.47 267 GLU A CA 1
ATOM 2047 C C . GLU A 1 267 ? 28.168 23.215 4.167 1.00 31.47 267 GLU A C 1
ATOM 2049 O O . GLU A 1 267 ? 27.905 23.980 3.243 1.00 31.47 267 GLU A O 1
ATOM 2054 N N . TRP A 1 268 ? 27.231 22.550 4.845 1.00 37.16 268 TRP A N 1
ATOM 2055 C CA . TRP A 1 268 ? 25.803 22.516 4.527 1.00 37.16 268 TRP A CA 1
ATOM 2056 C C . TRP A 1 268 ? 25.160 23.908 4.624 1.00 37.16 268 TRP A C 1
ATOM 2058 O O . TRP A 1 268 ? 24.614 24.279 5.668 1.00 37.16 268 TRP A O 1
ATOM 2068 N N . GLU A 1 269 ? 25.185 24.688 3.546 1.00 30.72 269 GLU A N 1
ATOM 2069 C CA . GLU A 1 269 ? 24.405 25.920 3.476 1.00 30.72 269 GLU A CA 1
ATOM 2070 C C . GLU A 1 269 ? 22.914 25.571 3.430 1.00 30.72 269 GLU A C 1
ATOM 2072 O O . GLU A 1 269 ? 22.411 24.907 2.523 1.00 30.72 269 GLU A O 1
ATOM 2077 N N . LYS A 1 270 ? 22.192 26.018 4.464 1.00 32.56 270 LYS A N 1
ATOM 2078 C CA . LYS A 1 270 ? 20.727 26.024 4.544 1.00 32.56 270 LYS A CA 1
ATOM 2079 C C . LYS A 1 270 ? 20.155 26.984 3.495 1.00 32.56 270 LYS A C 1
ATOM 2081 O O . LYS A 1 270 ? 19.573 28.009 3.847 1.00 32.56 270 LYS A O 1
ATOM 2086 N N . GLU A 1 271 ? 20.297 26.676 2.215 1.00 33.50 271 GLU A N 1
ATOM 2087 C CA . GLU A 1 271 ? 19.605 27.429 1.179 1.00 33.50 271 GLU A CA 1
ATOM 2088 C C . GLU A 1 271 ? 18.159 26.943 1.065 1.00 33.50 271 GLU A C 1
ATOM 2090 O O . GLU A 1 271 ? 17.838 25.865 0.565 1.00 33.50 271 GLU A O 1
ATOM 2095 N N . LEU A 1 272 ? 17.257 27.773 1.588 1.00 34.66 272 LEU A N 1
ATOM 2096 C CA . LEU A 1 272 ? 15.816 27.605 1.494 1.00 34.66 272 LEU A CA 1
ATOM 2097 C C . LEU A 1 272 ? 15.380 27.580 0.017 1.00 34.66 272 LEU A C 1
ATOM 2099 O O . LEU A 1 272 ? 15.251 28.622 -0.622 1.00 34.66 272 LEU A O 1
ATOM 2103 N N . GLY A 1 273 ? 15.068 26.386 -0.494 1.00 37.88 273 GLY A N 1
ATOM 2104 C CA . GLY A 1 273 ? 14.203 26.217 -1.665 1.00 37.88 273 GLY A CA 1
ATOM 2105 C C . GLY A 1 273 ? 14.871 25.940 -3.014 1.00 37.88 273 GLY A C 1
ATOM 2106 O O . GLY A 1 273 ? 14.240 26.222 -4.034 1.00 37.88 273 GLY A O 1
ATOM 2107 N N . GLN A 1 274 ? 16.078 25.371 -3.059 1.00 40.75 274 GLN A N 1
ATOM 2108 C CA . GLN A 1 274 ? 16.690 24.906 -4.313 1.00 40.75 274 GLN A CA 1
ATOM 2109 C C . GLN A 1 274 ? 16.662 23.365 -4.398 1.00 40.75 274 GLN A C 1
ATOM 2111 O O . GLN A 1 274 ? 17.016 22.695 -3.433 1.00 40.75 274 GLN A O 1
ATOM 2116 N N . GLY A 1 275 ? 16.199 22.797 -5.524 1.00 42.53 275 GLY A N 1
ATOM 2117 C CA . GLY A 1 275 ? 16.353 21.359 -5.832 1.00 42.53 275 GLY A CA 1
ATOM 2118 C C . GLY A 1 275 ? 15.117 20.581 -6.315 1.00 42.53 275 GLY A C 1
ATOM 2119 O O . GLY A 1 275 ? 15.261 19.433 -6.724 1.00 42.53 275 GLY A O 1
ATOM 2120 N N . LEU A 1 276 ? 13.914 21.165 -6.306 1.00 46.59 276 LEU A N 1
ATOM 2121 C CA . LEU A 1 276 ? 12.703 20.543 -6.870 1.00 46.59 276 LEU A CA 1
ATOM 2122 C C . LEU A 1 276 ? 12.220 21.349 -8.083 1.00 46.59 276 LEU A C 1
ATOM 2124 O O . LEU A 1 276 ? 12.070 22.569 -7.989 1.00 46.59 276 LEU A O 1
ATOM 2128 N N . CYS A 1 277 ? 11.958 20.673 -9.206 1.00 41.22 277 CYS A N 1
ATOM 2129 C CA . CYS A 1 277 ? 11.468 21.318 -10.425 1.00 41.22 277 CYS A CA 1
ATOM 2130 C C . CYS A 1 277 ? 10.035 21.850 -10.237 1.00 41.22 277 CYS A C 1
ATOM 2132 O O . CYS A 1 277 ? 9.246 21.350 -9.427 1.00 41.22 277 CYS A O 1
ATOM 2134 N N . GLN A 1 278 ? 9.696 22.901 -10.984 1.00 43.28 278 GLN A N 1
ATOM 2135 C CA . GLN A 1 278 ? 8.395 23.569 -10.945 1.00 43.28 278 GLN A CA 1
ATOM 2136 C C . GLN A 1 278 ? 7.236 22.614 -11.299 1.00 43.28 278 GLN A C 1
ATOM 2138 O O . GLN A 1 278 ? 6.146 22.748 -10.744 1.00 43.28 278 GLN A O 1
ATOM 2143 N N . GLU A 1 279 ? 7.483 21.591 -12.127 1.00 41.81 279 GLU A N 1
ATOM 2144 C CA . GLU A 1 279 ? 6.530 20.503 -12.392 1.00 41.81 279 GLU A CA 1
ATOM 2145 C C . GLU A 1 279 ? 6.261 19.642 -11.146 1.00 41.81 279 GLU A C 1
ATOM 2147 O O . GLU A 1 279 ? 5.121 19.252 -10.896 1.00 41.81 279 GLU A O 1
ATOM 2152 N N . CYS A 1 280 ? 7.274 19.409 -10.304 1.00 41.56 280 CYS A N 1
ATOM 2153 C CA . CYS A 1 280 ? 7.172 18.623 -9.065 1.00 41.56 280 CYS A CA 1
ATOM 2154 C C . CYS A 1 280 ? 6.371 19.347 -7.977 1.00 41.56 280 CYS A C 1
ATOM 2156 O O . CYS A 1 280 ? 5.754 18.710 -7.123 1.00 41.56 280 CYS A O 1
ATOM 2158 N N . LEU A 1 281 ? 6.418 20.681 -8.005 1.00 46.19 281 LEU A N 1
ATOM 2159 C CA . LEU A 1 281 ? 5.777 21.583 -7.049 1.00 46.19 281 LEU A CA 1
ATOM 2160 C C . LEU A 1 281 ? 4.465 22.182 -7.571 1.00 46.19 281 LEU A C 1
ATOM 2162 O O . LEU A 1 281 ? 3.857 22.981 -6.859 1.00 46.19 281 LEU A O 1
ATOM 2166 N N . SER A 1 282 ? 4.020 21.811 -8.777 1.00 38.12 282 SER A N 1
ATOM 2167 C CA . SER A 1 282 ? 2.724 22.236 -9.310 1.00 38.12 282 SER A CA 1
ATOM 2168 C C . SER A 1 282 ? 1.594 21.690 -8.419 1.00 38.12 282 SER A C 1
ATOM 2170 O O . SER A 1 282 ? 1.320 20.485 -8.352 1.00 38.12 282 SER A O 1
ATOM 2172 N N . LEU A 1 283 ? 1.024 22.602 -7.626 1.00 42.16 283 LEU A N 1
ATOM 2173 C CA . LEU A 1 283 ? -0.048 22.354 -6.662 1.00 42.16 283 LEU A CA 1
ATOM 2174 C C . LEU A 1 283 ? -1.392 22.199 -7.353 1.00 42.16 283 LEU A C 1
ATOM 2176 O O . LEU A 1 283 ? -1.745 23.111 -8.127 1.00 42.16 283 LEU A O 1
#

pLDDT: mean 77.5, std 19.15, range [29.34, 97.88]

Radius of gyration: 25.4 Å; chains: 1; bounding box: 64×51×69 Å

Sequence (283 aa):
MLRSLEWGGFEARYRGGGRRPYHPAALLGLILFGIMEGKSSLRQLETMARKDVRSWWLTGGITPDHSVIGRFLNDHAERLSEEFFESLTREVLKVTRSSTQSLAGDGTVVQAAASRYRGVKQEAAEEAAKESRGRAEADPEDEKLGRQAEQAEGVAQAVRERVARRKRQRSSEPEAVFQPLKDKSMAPSYKPTLLDNPERIIVGQQVPASSETRGFGALLRQAKRINGGVKQLLLDAGFFCGESNGNGLRGRSGGSAVPGGNDSGREWEKELGQGLCQECLSL

Foldseek 3Di:
DLVVADQVVLVVLDDDDDDDAARLSLLVQLQVVCVVVVRNALQSSLVCLVPPPVSCVSNVNDRDHSVSSVCSCVSCVVVPDLVRVLVVLLVVCVVVVFDQQAKEKDKDKAFDPFDFVLVVQLVVLVVQLVVLVVVCVVPVVPPVSVVSNVVSVVSNVVSVVVVVVCVVVDGPDPQFDWDQDPVRDTGRIWIWMFMAGPVRRTQFIDTHRPAPLQCQLVRLVSSCVSHNDYAEYEYELSQFDQACPFDLPPPDNHFYDYDNPDDDDDDDDRDGTHGRHPSSSVD

Secondary structure (DSSP, 8-state):
-GGGS--HHHHTTSPSSSSPPPPHHHHHHHHHHHHHTT--SHHHHHHHHHH-HHHHHHHTS----HHHHHHHHHHHTTTS-HHHHHHHHHHHHHHHT---SEEEEEE--EE-SS-HHHHHHHHHHHHHHHHHHHHHHH-TT-HHHHHHHHHHHHHHHHHHHHHHHHHTS--S-TT-EEEE-TTS-EEEEE--EEEE-TT--EEEEE--SS-HHHHHHHHHHHHHHHHS--SEEEE-GGG--S---TTSSTTSS-EEE---TT--S------TT-SS-TTTT--